Protein AF-0000000080484391 (afdb_homodimer)

Structure (mmCIF, N/CA/C/O backbone):
data_AF-0000000080484391-model_v1
#
loop_
_entity.id
_entity.type
_entity.pdbx_description
1 polymer 'AsnC family transcriptional regulator'
#
loop_
_atom_site.group_PDB
_atom_site.id
_atom_site.type_symbol
_atom_site.label_atom_id
_atom_site.label_alt_id
_atom_site.label_comp_id
_atom_site.label_asym_id
_atom_site.label_entity_id
_atom_site.label_seq_id
_atom_site.pdbx_PDB_ins_code
_atom_site.Cartn_x
_atom_site.Cartn_y
_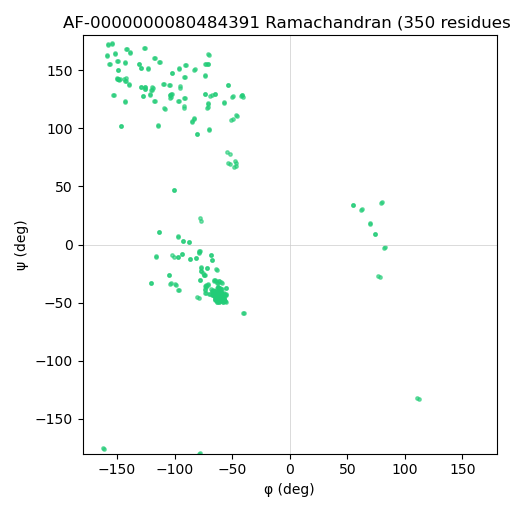atom_site.Cartn_z
_atom_site.occupancy
_atom_site.B_iso_or_equiv
_atom_site.auth_seq_id
_atom_site.auth_comp_id
_atom_site.auth_asym_id
_atom_site.auth_atom_id
_atom_site.pdbx_PDB_model_num
ATOM 1 N N . MET A 1 1 ? -42.062 3.055 18.641 1 25.33 1 MET A N 1
ATOM 2 C CA . MET A 1 1 ? -40.625 3.32 18.484 1 25.33 1 MET A CA 1
ATOM 3 C C . MET A 1 1 ? -40.156 2.869 17.109 1 25.33 1 MET A C 1
ATOM 5 O O . MET A 1 1 ? -40.031 1.67 16.844 1 25.33 1 MET A O 1
ATOM 9 N N . GLU A 1 2 ? -40.469 3.545 15.945 1 26.95 2 GLU A N 1
ATOM 10 C CA . GLU A 1 2 ? -40.469 3.205 14.523 1 26.95 2 GLU A CA 1
ATOM 11 C C . GLU A 1 2 ? -39.062 3.053 13.984 1 26.95 2 GLU A C 1
ATOM 13 O O . GLU A 1 2 ? -38.219 3.918 14.211 1 26.95 2 GLU A O 1
ATOM 18 N N . ASN A 1 3 ? -38.469 1.832 13.836 1 28.88 3 ASN A N 1
ATOM 19 C CA . ASN A 1 3 ? -37.219 1.345 13.305 1 28.88 3 ASN A CA 1
ATOM 20 C C . ASN A 1 3 ? -36.906 1.939 11.93 1 28.88 3 ASN A C 1
ATOM 22 O O . ASN A 1 3 ? -37.625 1.676 10.969 1 28.88 3 ASN A O 1
ATOM 26 N N . PHE A 1 4 ? -36.562 3.217 11.883 1 27.23 4 PHE A N 1
ATOM 27 C CA . PHE A 1 4 ? -36.25 3.947 10.664 1 27.23 4 PHE A CA 1
ATOM 28 C C . PHE A 1 4 ? -35.156 3.213 9.867 1 27.23 4 PHE A C 1
ATOM 30 O O . PHE A 1 4 ? -34 3.16 10.281 1 27.23 4 PHE A O 1
ATOM 37 N N . ASN A 1 5 ? -35.438 2.035 9.25 1 36.72 5 ASN A N 1
ATOM 38 C CA . ASN A 1 5 ? -34.625 1.297 8.266 1 36.72 5 ASN A CA 1
ATOM 39 C C . ASN A 1 5 ? -34.25 2.176 7.082 1 36.72 5 ASN A C 1
ATOM 41 O O . ASN A 1 5 ? -35.125 2.562 6.289 1 36.72 5 ASN A O 1
ATOM 45 N N . PRO A 1 6 ? -33.25 3.064 7.129 1 36.31 6 PRO A N 1
ATOM 46 C CA . PRO A 1 6 ? -33.062 4 6.02 1 36.31 6 PRO A CA 1
ATOM 47 C C . PRO A 1 6 ? -33.094 3.314 4.656 1 36.31 6 PRO A C 1
ATOM 49 O O . PRO A 1 6 ? -32.156 2.572 4.32 1 36.31 6 PRO A O 1
ATOM 52 N N . LYS A 1 7 ? -34.188 2.811 4.281 1 34.84 7 LYS A N 1
ATOM 53 C CA . LYS A 1 7 ? -34.375 2.289 2.932 1 34.84 7 LYS A CA 1
ATOM 54 C C . LYS A 1 7 ? -33.906 3.301 1.885 1 34.84 7 LYS A C 1
ATOM 56 O O . LYS A 1 7 ? -34.156 4.5 2.025 1 34.84 7 LYS A O 1
ATOM 61 N N . SER A 1 8 ? -32.75 3.125 1.147 1 41.12 8 SER A N 1
ATOM 62 C CA . SER A 1 8 ? -32.531 3.943 -0.04 1 41.12 8 SER A CA 1
ATOM 63 C C . SER A 1 8 ? -33.812 4.098 -0.85 1 41.12 8 SER A C 1
ATOM 65 O O . SER A 1 8 ? -34.688 3.232 -0.802 1 41.12 8 SER A O 1
ATOM 67 N N . VAL A 1 9 ? -34.281 5.195 -1.241 1 40.16 9 VAL A N 1
ATOM 68 C CA . VAL A 1 9 ? -35.5 5.566 -1.974 1 40.16 9 VAL A CA 1
ATOM 69 C C . VAL A 1 9 ? -35.75 4.551 -3.084 1 40.16 9 VAL A C 1
ATOM 71 O O . VAL A 1 9 ? -36.906 4.324 -3.465 1 40.16 9 VAL A O 1
ATOM 74 N N . ASP A 1 10 ? -34.844 4.324 -4.062 1 46.28 10 ASP A N 1
ATOM 75 C CA . ASP A 1 10 ? -35.281 3.65 -5.277 1 46.28 10 ASP A CA 1
ATOM 76 C C . ASP A 1 10 ? -35.438 2.148 -5.051 1 46.28 10 ASP A C 1
ATOM 78 O O . ASP A 1 10 ? -35.594 1.386 -6.004 1 46.28 10 ASP A O 1
ATOM 82 N N . GLY A 1 11 ? -35.594 1.557 -3.863 1 50.97 11 GLY A N 1
ATOM 83 C CA . GLY A 1 11 ? -35.938 0.184 -3.533 1 50.97 11 GLY A CA 1
ATOM 84 C C . GLY A 1 11 ? -34.781 -0.784 -3.699 1 50.97 11 GLY A C 1
ATOM 85 O O . GLY A 1 11 ? -34.938 -1.991 -3.508 1 50.97 11 GLY A O 1
ATOM 86 N N . THR A 1 12 ? -33.812 -0.513 -4.586 1 54.91 12 THR A N 1
ATOM 87 C CA . THR A 1 12 ? -32.75 -1.492 -4.848 1 54.91 12 THR A CA 1
ATOM 88 C C . THR A 1 12 ? -31.812 -1.595 -3.662 1 54.91 12 THR A C 1
ATOM 90 O O . THR A 1 12 ? -31.422 -0.58 -3.074 1 54.91 12 THR A O 1
ATOM 93 N N . ALA A 1 13 ? -31.766 -2.768 -3.096 1 60.84 13 ALA A N 1
ATOM 94 C CA . ALA A 1 13 ? -30.844 -3.018 -1.993 1 60.84 13 ALA A CA 1
ATOM 95 C C . ALA A 1 13 ? -29.484 -2.387 -2.27 1 60.84 13 ALA A C 1
ATOM 97 O O . ALA A 1 13 ? -29 -2.391 -3.406 1 60.84 13 ALA A O 1
ATOM 98 N N . PRO A 1 14 ? -29.016 -1.606 -1.333 1 77.25 14 PRO A N 1
ATOM 99 C CA . PRO A 1 14 ? -27.703 -0.98 -1.548 1 77.25 14 PRO A CA 1
ATOM 100 C C . PRO A 1 14 ? -26.641 -1.981 -1.977 1 77.25 14 PRO A C 1
ATOM 102 O O . PRO A 1 14 ? -26.672 -3.143 -1.564 1 77.25 14 PRO A O 1
ATOM 105 N N . ASN A 1 15 ? -25.922 -1.713 -3.111 1 89.12 15 ASN A N 1
ATOM 106 C CA . ASN A 1 15 ? -24.797 -2.529 -3.541 1 89.12 15 ASN A CA 1
ATOM 107 C C . ASN A 1 15 ? -23.859 -2.846 -2.379 1 89.12 15 ASN A C 1
ATOM 109 O O . ASN A 1 15 ? -23.266 -1.938 -1.787 1 89.12 15 ASN A O 1
ATOM 113 N N . PRO A 1 16 ? -23.812 -4.055 -1.969 1 93.44 16 PRO A N 1
ATOM 114 C CA . PRO A 1 16 ? -22.984 -4.426 -0.816 1 93.44 16 PRO A CA 1
ATOM 115 C C . PRO A 1 16 ? -21.484 -4.316 -1.104 1 93.44 16 PRO A C 1
ATOM 117 O O . PRO A 1 16 ? -20.672 -4.395 -0.182 1 93.44 16 PRO A O 1
ATOM 120 N N . ASP A 1 17 ? -21.172 -4.094 -2.393 1 96.56 17 ASP A N 1
ATOM 121 C CA . ASP A 1 17 ? -19.766 -4.105 -2.801 1 96.56 17 ASP A CA 1
ATOM 122 C C . ASP A 1 17 ? -19.219 -2.686 -2.934 1 96.56 17 ASP A C 1
ATOM 124 O O . ASP A 1 17 ? -18.609 -2.342 -3.949 1 96.56 17 ASP A O 1
ATOM 128 N N . THR A 1 18 ? -19.5 -1.897 -1.955 1 96.38 18 THR A N 1
ATOM 129 C CA . THR A 1 18 ? -18.922 -0.565 -1.824 1 96.38 18 THR A CA 1
ATOM 130 C C . THR A 1 18 ? -18.203 -0.422 -0.49 1 96.38 18 THR A C 1
ATOM 132 O O . THR A 1 18 ? -18.562 -1.071 0.493 1 96.38 18 THR A O 1
ATOM 135 N N . PRO A 1 19 ? -17.203 0.428 -0.487 1 96.31 19 PRO A N 1
ATOM 136 C CA . PRO A 1 19 ? -16.484 0.632 0.776 1 96.31 19 PRO A CA 1
ATOM 137 C C . PRO A 1 19 ? -17.406 1.071 1.91 1 96.31 19 PRO A C 1
ATOM 139 O O . PRO A 1 19 ? -17.297 0.566 3.031 1 96.31 19 PRO A O 1
ATOM 142 N N . GLN A 1 20 ? -18.281 1.964 1.617 1 93.81 20 GLN A N 1
ATOM 143 C CA . GLN A 1 20 ? -19.188 2.471 2.643 1 93.81 20 GLN A CA 1
ATOM 144 C C . GLN A 1 20 ? -20.031 1.348 3.234 1 93.81 20 GLN A C 1
ATOM 146 O O . GLN A 1 20 ? -20.203 1.262 4.453 1 93.81 20 GLN A O 1
ATOM 151 N N . ALA A 1 21 ? -20.594 0.495 2.336 1 95.69 21 ALA A N 1
ATOM 152 C CA . ALA A 1 21 ? -21.422 -0.612 2.795 1 95.69 21 ALA A CA 1
ATOM 153 C C . ALA A 1 21 ? -20.609 -1.598 3.633 1 95.69 21 ALA A C 1
ATOM 155 O O . ALA A 1 21 ? -21.062 -2.041 4.691 1 95.69 21 ALA A O 1
ATOM 156 N N . VAL A 1 22 ? -19.406 -1.908 3.238 1 96.81 22 VAL A N 1
ATOM 157 C CA . VAL A 1 22 ? -18.578 -2.908 3.904 1 96.81 22 VAL A CA 1
ATOM 158 C C . VAL A 1 22 ? -18.078 -2.363 5.242 1 96.81 22 VAL A C 1
ATOM 160 O O . VAL A 1 22 ? -18 -3.096 6.23 1 96.81 22 VAL A O 1
ATOM 163 N N . LEU A 1 23 ? -17.797 -1.047 5.281 1 95.19 23 LEU A N 1
ATOM 164 C CA . LEU A 1 23 ? -17.219 -0.424 6.465 1 95.19 23 LEU A CA 1
ATOM 165 C C . LEU A 1 23 ? -18.297 0.016 7.441 1 95.19 23 LEU A C 1
ATOM 167 O O . LEU A 1 23 ? -18 0.581 8.492 1 95.19 23 LEU A O 1
ATOM 171 N N . SER A 1 24 ? -19.531 -0.223 7.16 1 92.44 24 SER A N 1
ATOM 172 C CA . SER A 1 24 ? -20.656 0.368 7.875 1 92.44 24 SER A CA 1
ATOM 173 C C . SER A 1 24 ? -20.672 -0.072 9.336 1 92.44 24 SER A C 1
ATOM 175 O O . SER A 1 24 ? -21.219 0.623 10.188 1 92.44 24 SER A O 1
ATOM 177 N N . ASN A 1 25 ? -20.047 -1.168 9.656 1 89.94 25 ASN A N 1
ATOM 178 C CA . ASN A 1 25 ? -20 -1.635 11.039 1 89.94 25 ASN A CA 1
ATOM 179 C C . ASN A 1 25 ? -18.906 -0.915 11.828 1 89.94 25 ASN A C 1
ATOM 181 O O . ASN A 1 25 ? -18.875 -0.977 13.055 1 89.94 25 ASN A O 1
ATOM 185 N N . TYR A 1 26 ? -18.016 -0.177 11.156 1 90.06 26 TYR A N 1
ATOM 186 C CA . TYR A 1 26 ? -16.859 0.414 11.812 1 90.06 26 TYR A CA 1
ATOM 187 C C . TYR A 1 26 ? -16.859 1.931 11.672 1 90.06 26 TYR A C 1
ATOM 189 O O . TYR A 1 26 ? -16.328 2.643 12.531 1 90.06 26 TYR A O 1
ATOM 197 N N . LEU A 1 27 ? -17.375 2.354 10.531 1 93.19 27 LEU A N 1
ATOM 198 C CA . LEU A 1 27 ? -17.438 3.783 10.242 1 93.19 27 LEU A CA 1
ATOM 199 C C . LEU A 1 27 ? -18.859 4.195 9.859 1 93.19 27 LEU A C 1
ATOM 201 O O . LEU A 1 27 ? -19.469 3.6 8.969 1 93.19 27 LEU A O 1
ATOM 205 N N . ASP A 1 28 ? -19.312 5.195 10.555 1 93.94 28 ASP A N 1
ATOM 206 C CA . ASP A 1 28 ? -20.562 5.758 10.055 1 93.94 28 ASP A CA 1
ATOM 207 C C . ASP A 1 28 ? -20.312 6.66 8.844 1 93.94 28 ASP A C 1
ATOM 209 O O . ASP A 1 28 ? -19.188 6.758 8.359 1 93.94 28 ASP A O 1
ATOM 213 N N . GLU A 1 29 ? -21.328 7.191 8.367 1 94.31 29 GLU A N 1
ATOM 214 C CA . GLU A 1 29 ? -21.266 7.953 7.121 1 94.31 29 GLU A CA 1
ATOM 215 C C . GLU A 1 29 ? -20.281 9.117 7.234 1 94.31 29 GLU A C 1
ATOM 217 O O . GLU A 1 29 ? -19.484 9.352 6.328 1 94.31 29 GLU A O 1
ATOM 222 N N . HIS A 1 30 ? -20.312 9.844 8.32 1 96 30 HIS A N 1
ATOM 223 C CA . HIS A 1 30 ? -19.422 10.984 8.508 1 96 30 HIS A CA 1
ATOM 224 C C . HIS A 1 30 ? -17.969 10.531 8.625 1 96 30 HIS A C 1
ATOM 226 O O . HIS A 1 30 ? -17.078 11.148 8.047 1 96 30 HIS A O 1
ATOM 232 N N . ASP A 1 31 ? -17.781 9.453 9.391 1 96.31 31 ASP A N 1
ATOM 233 C CA . ASP A 1 31 ? -16.422 8.914 9.516 1 96.31 31 ASP A CA 1
ATOM 234 C C . ASP A 1 31 ? -15.844 8.555 8.156 1 96.31 31 ASP A C 1
ATOM 236 O O . ASP A 1 31 ? -14.672 8.828 7.875 1 96.31 31 ASP A O 1
ATOM 240 N N . TYR A 1 32 ? -16.672 7.957 7.344 1 96.12 32 TYR A N 1
ATOM 241 C CA . TYR A 1 32 ? -16.203 7.559 6.016 1 96.12 32 TYR A CA 1
ATOM 242 C C . TYR A 1 32 ? -15.891 8.781 5.164 1 96.12 32 TYR A C 1
ATOM 244 O O . TYR A 1 32 ? -14.891 8.797 4.441 1 96.12 32 TYR A O 1
ATOM 252 N N . GLU A 1 33 ? -16.75 9.75 5.223 1 96.81 33 GLU A N 1
ATOM 253 C CA . GLU A 1 33 ? -16.5 10.977 4.469 1 96.81 33 GLU A CA 1
ATOM 254 C C . GLU A 1 33 ? -15.211 11.656 4.926 1 96.81 33 GLU A C 1
ATOM 256 O O . GLU A 1 33 ? -14.477 12.211 4.109 1 96.81 33 GLU A O 1
ATOM 261 N N . ILE A 1 34 ? -15.008 11.656 6.207 1 97.5 34 ILE A N 1
ATOM 262 C CA . ILE A 1 34 ? -13.781 12.203 6.762 1 97.5 34 ILE A CA 1
ATOM 263 C C . ILE A 1 34 ? -12.578 11.438 6.215 1 97.5 34 ILE A C 1
ATOM 265 O O . ILE A 1 34 ? -11.609 12.047 5.75 1 97.5 34 ILE A O 1
ATOM 269 N N . PHE A 1 35 ? -12.688 10.125 6.223 1 97.06 35 PHE A N 1
ATOM 270 C CA . PHE A 1 35 ? -11.625 9.297 5.66 1 97.06 35 PHE A CA 1
ATOM 271 C C . PHE A 1 35 ? -11.375 9.648 4.199 1 97.06 35 PHE A C 1
ATOM 273 O O . PHE A 1 35 ? -10.234 9.859 3.791 1 97.06 35 PHE A O 1
ATOM 280 N N . ARG A 1 36 ? -12.398 9.703 3.453 1 96.94 36 ARG A N 1
ATOM 281 C CA . ARG A 1 36 ? -12.258 9.953 2.023 1 96.94 36 ARG A CA 1
ATOM 282 C C . ARG A 1 36 ? -11.562 11.289 1.772 1 96.94 36 ARG A C 1
ATOM 284 O O . ARG A 1 36 ? -10.695 11.398 0.902 1 96.94 36 ARG A O 1
ATOM 291 N N . ALA A 1 37 ? -11.953 12.32 2.498 1 97.44 37 ALA A N 1
ATOM 292 C CA . ALA A 1 37 ? -11.328 13.633 2.359 1 97.44 37 ALA A CA 1
ATOM 293 C C . ALA A 1 37 ? -9.852 13.586 2.723 1 97.44 37 ALA A C 1
ATOM 295 O O . ALA A 1 37 ? -9.016 14.156 2.018 1 97.44 37 ALA A O 1
ATOM 296 N N . LEU A 1 38 ? -9.57 12.867 3.783 1 97.94 38 LEU A N 1
ATOM 297 C CA . LEU A 1 38 ? -8.188 12.742 4.246 1 97.94 38 LEU A CA 1
ATOM 298 C C . LEU A 1 38 ? -7.371 11.883 3.291 1 97.94 38 LEU A C 1
ATOM 300 O O . LEU A 1 38 ? -6.168 12.094 3.133 1 97.94 38 LEU A O 1
ATOM 304 N N . ASN A 1 39 ? -7.992 10.875 2.684 1 97.75 39 ASN A N 1
ATOM 305 C CA . ASN A 1 39 ? -7.309 10.086 1.663 1 97.75 39 ASN A CA 1
ATOM 306 C C . ASN A 1 39 ? -6.91 10.938 0.466 1 97.75 39 ASN A C 1
ATOM 308 O O . ASN A 1 39 ? -5.84 10.742 -0.115 1 97.75 39 ASN A O 1
ATOM 312 N N . GLU A 1 40 ? -7.758 11.836 0.135 1 96.31 40 GLU A N 1
ATOM 313 C CA . GLU A 1 40 ? -7.457 12.75 -0.961 1 96.31 40 GLU A CA 1
ATOM 314 C C . GLU A 1 40 ? -6.348 13.727 -0.58 1 96.31 40 GLU A C 1
ATOM 316 O O . GLU A 1 40 ? -5.469 14.023 -1.392 1 96.31 40 GLU A O 1
ATOM 321 N N . ASN A 1 41 ? -6.438 14.211 0.605 1 96.5 41 ASN A N 1
ATOM 322 C CA . ASN A 1 41 ? -5.477 15.156 1.156 1 96.5 41 ASN A CA 1
ATOM 323 C C . ASN A 1 41 ? -5.285 14.953 2.656 1 96.5 41 ASN A C 1
ATOM 325 O O . ASN A 1 41 ? -6.074 15.453 3.461 1 96.5 41 ASN A O 1
ATOM 329 N N . GLY A 1 42 ? -4.207 14.328 2.99 1 97.5 42 GLY A N 1
ATOM 330 C CA . GLY A 1 42 ? -3.955 13.969 4.379 1 97.5 42 GLY A CA 1
ATOM 331 C C . GLY A 1 42 ? -3.719 15.172 5.27 1 97.5 42 GLY A C 1
ATOM 332 O O . GLY A 1 42 ? -3.779 15.07 6.496 1 97.5 42 GLY A O 1
ATOM 333 N N . ARG A 1 43 ? -3.504 16.344 4.684 1 96.19 43 ARG A N 1
ATOM 334 C CA . ARG A 1 43 ? -3.17 17.516 5.48 1 96.19 43 ARG A CA 1
ATOM 335 C C . ARG A 1 43 ? -4.281 18.562 5.414 1 96.19 43 ARG A C 1
ATOM 337 O O . ARG A 1 43 ? -4.094 19.703 5.824 1 96.19 43 ARG A O 1
ATOM 344 N N . ILE A 1 44 ? -5.414 18.156 4.863 1 96.75 44 ILE A N 1
ATOM 345 C CA . ILE A 1 44 ? -6.555 19.062 4.855 1 96.75 44 ILE A CA 1
ATOM 346 C C . ILE A 1 44 ? -6.84 19.547 6.277 1 96.75 44 ILE A C 1
ATOM 348 O O . ILE A 1 44 ? -6.762 18.766 7.23 1 96.75 44 ILE A O 1
ATOM 352 N N . SER A 1 45 ? -7.129 20.844 6.41 1 96.38 45 SER A N 1
ATOM 353 C CA . SER A 1 45 ? -7.383 21.391 7.738 1 96.38 45 SER A CA 1
ATOM 354 C C . SER A 1 45 ? -8.711 20.906 8.297 1 96.38 45 SER A C 1
ATOM 356 O O . SER A 1 45 ? -9.617 20.547 7.535 1 96.38 45 SER A O 1
ATOM 358 N N . ASP A 1 46 ? -8.789 20.906 9.594 1 96.38 46 ASP A N 1
ATOM 359 C CA . ASP A 1 46 ? -10.055 20.531 10.219 1 96.38 46 ASP A CA 1
ATOM 360 C C . ASP A 1 46 ? -11.172 21.484 9.82 1 96.38 46 ASP A C 1
ATOM 362 O O . ASP A 1 46 ? -12.328 21.078 9.695 1 96.38 46 ASP A O 1
ATOM 366 N N . THR A 1 47 ? -10.82 22.719 9.594 1 97.06 47 THR A N 1
ATOM 367 C CA . THR A 1 47 ? -11.797 23.703 9.148 1 97.06 47 THR A CA 1
ATOM 368 C C . THR A 1 47 ? -12.359 23.328 7.777 1 97.06 47 THR A C 1
ATOM 370 O O . THR A 1 47 ? -13.578 23.281 7.59 1 97.06 47 THR A O 1
ATOM 373 N N . GLU A 1 48 ? -11.508 23.031 6.828 1 97.31 48 GLU A N 1
ATOM 374 C CA . GLU A 1 48 ? -11.93 22.625 5.488 1 97.31 48 GLU A CA 1
ATOM 375 C C . GLU A 1 48 ? -12.688 21.297 5.52 1 97.31 48 GLU A C 1
ATOM 377 O O . GLU A 1 48 ? -13.672 21.125 4.801 1 97.31 48 GLU A O 1
ATOM 382 N N . LEU A 1 49 ? -12.164 20.438 6.297 1 96.69 49 LEU A N 1
ATOM 383 C CA . LEU A 1 49 ? -12.812 19.141 6.457 1 96.69 49 LEU A CA 1
ATOM 384 C C . LEU A 1 49 ? -14.242 19.297 6.965 1 96.69 49 LEU A C 1
ATOM 386 O O . LEU A 1 49 ? -15.164 18.656 6.461 1 96.69 49 LEU A O 1
ATOM 390 N N . ALA A 1 50 ? -14.438 20.125 7.93 1 97.69 50 ALA A N 1
ATOM 391 C CA . ALA A 1 50 ? -15.75 20.422 8.5 1 97.69 50 ALA A CA 1
ATOM 392 C C . ALA A 1 50 ? -16.703 20.938 7.438 1 97.69 50 ALA A C 1
ATOM 394 O O . ALA A 1 50 ? -17.859 20.5 7.359 1 97.69 50 ALA A O 1
ATOM 395 N N . GLU A 1 51 ? -16.25 21.828 6.617 1 97.25 51 GLU A N 1
ATOM 396 C CA . GLU A 1 51 ? -17.062 22.375 5.531 1 97.25 51 GLU A CA 1
ATOM 397 C C . GLU A 1 51 ? -17.469 21.297 4.535 1 97.25 51 GLU A C 1
ATOM 399 O O . GLU A 1 51 ? -18.609 21.266 4.074 1 97.25 51 GLU A O 1
ATOM 404 N N . ARG A 1 52 ? -16.578 20.406 4.328 1 95.56 52 ARG A N 1
ATOM 405 C CA . ARG A 1 52 ? -16.797 19.359 3.324 1 95.56 52 ARG A CA 1
ATOM 406 C C . ARG A 1 52 ? -17.812 18.344 3.814 1 95.56 52 ARG A C 1
ATOM 408 O O . ARG A 1 52 ? -18.609 17.828 3.031 1 95.56 52 ARG A O 1
ATOM 415 N N . VAL A 1 53 ? -17.766 18 5.043 1 96.06 53 VAL A N 1
ATOM 416 C CA . VAL A 1 53 ? -18.531 16.859 5.516 1 96.06 53 VAL A CA 1
ATOM 417 C C . VAL A 1 53 ? -19.812 17.344 6.211 1 96.06 53 VAL A C 1
ATOM 419 O O . VAL A 1 53 ? -20.672 16.547 6.582 1 96.06 53 VAL A O 1
ATOM 422 N N . GLY A 1 54 ? -19.938 18.641 6.473 1 96.38 54 GLY A N 1
ATOM 423 C CA . GLY A 1 54 ? -21.141 19.203 7.062 1 96.38 54 GLY A CA 1
ATOM 424 C C . GLY A 1 54 ? -21.219 19.016 8.562 1 96.38 54 GLY A C 1
ATOM 425 O O . GLY A 1 54 ? -22.281 18.719 9.109 1 96.38 54 GLY A O 1
ATOM 426 N N . LEU A 1 55 ? -20.172 19.094 9.234 1 97.31 55 LEU A N 1
ATOM 427 C CA . LEU A 1 55 ? -20.062 19.031 10.688 1 97.31 55 LEU A CA 1
ATOM 428 C C . LEU A 1 55 ? -19.297 20.234 11.227 1 97.31 55 LEU A C 1
ATOM 430 O O . LEU A 1 55 ? -18.734 21.016 10.453 1 97.31 55 LEU A O 1
ATOM 434 N N . SER A 1 56 ? -19.359 20.359 12.516 1 97.69 56 SER A N 1
ATOM 435 C CA . SER A 1 56 ? -18.547 21.391 13.148 1 97.69 56 SER A CA 1
ATOM 436 C C . SER A 1 56 ? -17.062 21.016 13.156 1 97.69 56 SER A C 1
ATOM 438 O O . SER A 1 56 ? -16.734 19.828 13.086 1 97.69 56 SER A O 1
ATOM 440 N N . ARG A 1 57 ? -16.25 22 13.211 1 97.75 57 ARG A N 1
ATOM 441 C CA . ARG A 1 57 ? -14.812 21.766 13.312 1 97.75 57 ARG A CA 1
ATOM 442 C C . ARG A 1 57 ? -14.484 20.875 14.516 1 97.75 57 ARG A C 1
ATOM 444 O O . ARG A 1 57 ? -13.648 19.984 14.422 1 97.75 57 ARG A O 1
ATOM 451 N N . THR A 1 58 ? -15.109 21.141 15.602 1 98 58 THR A N 1
ATOM 452 C CA . THR A 1 58 ? -14.883 20.375 16.828 1 98 58 THR A CA 1
ATOM 453 C C . THR A 1 58 ? -15.289 18.906 16.641 1 98 58 THR A C 1
ATOM 455 O O . THR A 1 58 ? -14.562 18 17.031 1 98 58 THR A O 1
ATOM 458 N N . ALA A 1 59 ? -16.391 18.656 16.047 1 97.69 59 ALA A N 1
ATOM 459 C CA . ALA A 1 59 ? -16.891 17.312 15.805 1 97.69 59 ALA A CA 1
ATOM 460 C C . ALA A 1 59 ? -15.953 16.547 14.883 1 97.69 59 ALA A C 1
ATOM 462 O O . ALA A 1 59 ? -15.633 15.375 15.141 1 97.69 59 ALA A O 1
ATOM 463 N N . VAL A 1 60 ? -15.516 17.188 13.828 1 97.62 60 VAL A N 1
ATOM 464 C CA . VAL A 1 60 ? -14.617 16.562 12.867 1 97.62 60 VAL A CA 1
ATOM 465 C C . VAL A 1 60 ? -13.297 16.219 13.547 1 97.62 60 VAL A C 1
ATOM 467 O O . VAL A 1 60 ? -12.758 15.125 13.352 1 97.62 60 VAL A O 1
ATOM 470 N N . ARG A 1 61 ? -12.773 17.172 14.25 1 97.31 61 ARG A N 1
ATOM 471 C CA . ARG A 1 61 ? -11.516 16.938 14.953 1 97.31 61 ARG A CA 1
ATOM 472 C C . ARG A 1 61 ? -11.625 15.742 15.891 1 97.31 61 ARG A C 1
ATOM 474 O O . ARG A 1 61 ? -10.758 14.867 15.898 1 97.31 61 ARG A O 1
ATOM 481 N N . ARG A 1 62 ? -12.633 15.719 16.656 1 97.69 62 ARG A N 1
ATOM 482 C CA . ARG A 1 62 ? -12.844 14.625 17.594 1 97.69 62 ARG A CA 1
ATOM 483 C C . ARG A 1 62 ? -12.945 13.289 16.859 1 97.69 62 ARG A C 1
ATOM 485 O O . ARG A 1 62 ? -12.336 12.297 17.281 1 97.69 62 ARG A O 1
ATOM 492 N N . ARG A 1 63 ? -13.688 13.266 15.828 1 97.06 63 ARG A N 1
ATOM 493 C CA . ARG A 1 63 ? -13.867 12.039 15.062 1 97.06 63 ARG A CA 1
ATOM 494 C C . ARG A 1 63 ? -12.562 11.602 14.414 1 97.06 63 ARG A C 1
ATOM 496 O O . ARG A 1 63 ? -12.211 10.422 14.453 1 97.06 63 ARG A O 1
ATOM 503 N N . ARG A 1 64 ? -11.875 12.516 13.781 1 96.88 64 ARG A N 1
ATOM 504 C CA . ARG A 1 64 ? -10.578 12.203 13.188 1 96.88 64 ARG A CA 1
ATOM 505 C C . ARG A 1 64 ? -9.625 11.617 14.219 1 96.88 64 ARG A C 1
ATOM 507 O O . ARG A 1 64 ? -9 10.586 13.977 1 96.88 64 ARG A O 1
ATOM 514 N N . GLU A 1 65 ? -9.539 12.289 15.328 1 96.81 65 GLU A N 1
ATOM 515 C CA . GLU A 1 65 ? -8.641 11.844 16.391 1 96.81 65 GLU A CA 1
ATOM 516 C C . GLU A 1 65 ? -9.039 10.469 16.906 1 96.81 65 GLU A C 1
ATOM 518 O O . GLU A 1 65 ? -8.188 9.625 17.188 1 96.81 65 GLU A O 1
ATOM 523 N N . LYS A 1 66 ? -10.312 10.273 17.078 1 96.12 66 LYS A N 1
ATOM 524 C CA . LYS A 1 66 ? -10.805 8.977 17.531 1 96.12 66 LYS A CA 1
ATOM 525 C C . LYS A 1 66 ? -10.43 7.871 16.547 1 96.12 66 LYS A C 1
ATOM 527 O O . LYS A 1 66 ? -10.023 6.781 16.953 1 96.12 66 LYS A O 1
ATOM 532 N N . LEU A 1 67 ? -10.625 8.133 15.242 1 94.94 67 LEU A N 1
ATOM 533 C CA . LEU A 1 67 ? -10.273 7.168 14.203 1 94.94 67 LEU A CA 1
ATOM 534 C C . LEU A 1 67 ? -8.781 6.848 14.242 1 94.94 67 LEU A C 1
ATOM 536 O O . LEU A 1 67 ? -8.383 5.695 14.055 1 94.94 67 LEU A O 1
ATOM 540 N N . GLN A 1 68 ? -7.98 7.797 14.484 1 95.19 68 GLN A N 1
ATOM 541 C CA . GLN A 1 68 ? -6.535 7.598 14.555 1 95.19 68 GLN A CA 1
ATOM 542 C C . GLN A 1 68 ? -6.145 6.859 15.836 1 95.19 68 GLN A C 1
ATOM 544 O O . GLN A 1 68 ? -5.305 5.957 15.805 1 95.19 68 GLN A O 1
ATOM 549 N N . GLU A 1 69 ? -6.766 7.223 16.953 1 94.75 69 GLU A N 1
ATOM 550 C CA . GLU A 1 69 ? -6.449 6.613 18.234 1 94.75 69 GLU A CA 1
ATOM 551 C C . GLU A 1 69 ? -6.836 5.141 18.266 1 94.75 69 GLU A C 1
ATOM 553 O O . GLU A 1 69 ? -6.203 4.34 18.953 1 94.75 69 GLU A O 1
ATOM 558 N N . SER A 1 70 ? -7.895 4.801 17.516 1 92.5 70 SER A N 1
ATOM 559 C CA . SER A 1 70 ? -8.344 3.412 17.438 1 92.5 70 SER A CA 1
ATOM 560 C C . SER A 1 70 ? -7.473 2.596 16.5 1 92.5 70 SER A C 1
ATOM 562 O O . SER A 1 70 ? -7.68 1.392 16.328 1 92.5 70 SER A O 1
ATOM 564 N N . ASP A 1 71 ? -6.52 3.166 15.734 1 91.31 71 ASP A N 1
ATOM 565 C CA . ASP A 1 71 ? -5.559 2.564 14.82 1 91.31 71 ASP A CA 1
ATOM 566 C C . ASP A 1 71 ? -6.238 2.098 13.531 1 91.31 71 ASP A C 1
ATOM 568 O O . ASP A 1 71 ? -5.66 1.33 12.766 1 91.31 71 ASP A O 1
ATOM 572 N N . VAL A 1 72 ? -7.477 2.469 13.375 1 92.38 72 VAL A N 1
ATOM 573 C CA . VAL A 1 72 ? -8.188 2.094 12.156 1 92.38 72 VAL A CA 1
ATOM 574 C C . VAL A 1 72 ? -7.762 3.002 11.008 1 92.38 72 VAL A C 1
ATOM 576 O O . VAL A 1 72 ? -7.793 2.594 9.844 1 92.38 72 VAL A O 1
ATOM 579 N N . LEU A 1 73 ? -7.43 4.199 11.359 1 95.75 73 LEU A N 1
ATOM 580 C CA . LEU A 1 73 ? -7.047 5.195 10.367 1 95.75 73 LEU A CA 1
ATOM 581 C C . LEU A 1 73 ? -5.633 5.711 10.633 1 95.75 73 LEU A C 1
ATOM 583 O O . LEU A 1 73 ? -5.301 6.059 11.773 1 95.75 73 LEU A O 1
ATOM 587 N N . GLU A 1 74 ? -4.844 5.688 9.633 1 97.12 74 GLU A N 1
ATOM 588 C CA . GLU A 1 74 ? -3.506 6.27 9.68 1 97.12 74 GLU A CA 1
ATOM 589 C C . GLU A 1 74 ? -3.346 7.371 8.641 1 97.12 74 GLU A C 1
ATOM 591 O O . GLU A 1 74 ? -3.812 7.238 7.504 1 97.12 74 GLU A O 1
ATOM 596 N N . ILE A 1 75 ? -2.816 8.461 9.031 1 98.19 75 ILE A N 1
ATOM 597 C CA . ILE A 1 75 ? -2.441 9.516 8.102 1 98.19 75 ILE A CA 1
ATOM 598 C C . ILE A 1 75 ? -0.92 9.594 7.992 1 98.19 75 ILE A C 1
ATOM 600 O O . ILE A 1 75 ? -0.236 9.867 8.977 1 98.19 75 ILE A O 1
ATOM 604 N N . LEU A 1 76 ? -0.38 9.336 6.828 1 98.44 76 LEU A N 1
ATOM 605 C CA . LEU A 1 76 ? 1.067 9.227 6.676 1 98.44 76 LEU A CA 1
ATOM 606 C C . LEU A 1 76 ? 1.5 9.617 5.27 1 98.44 76 LEU A C 1
ATOM 608 O O . LEU A 1 76 ? 0.663 9.773 4.379 1 98.44 76 LEU A O 1
ATOM 612 N N . ALA A 1 77 ? 2.75 9.852 5.148 1 98.19 77 ALA A N 1
ATOM 613 C CA . ALA A 1 77 ? 3.34 10.102 3.836 1 98.19 77 ALA A CA 1
ATOM 614 C C . ALA A 1 77 ? 3.84 8.812 3.199 1 98.19 77 ALA A C 1
ATOM 616 O O . ALA A 1 77 ? 4.32 7.914 3.896 1 98.19 77 ALA A O 1
ATOM 617 N N . VAL A 1 78 ? 3.709 8.719 1.94 1 97.62 78 VAL A N 1
ATOM 618 C CA . VAL A 1 78 ? 4.277 7.641 1.142 1 97.62 78 VAL A CA 1
ATOM 619 C C . VAL A 1 78 ? 5.059 8.227 -0.034 1 97.62 78 VAL A C 1
ATOM 621 O O . VAL A 1 78 ? 4.777 9.336 -0.485 1 97.62 78 VAL A O 1
ATOM 624 N N . ILE A 1 79 ? 6.074 7.457 -0.475 1 96.12 79 ILE A N 1
ATOM 625 C CA . ILE A 1 79 ? 6.781 7.797 -1.702 1 96.12 79 ILE A CA 1
ATOM 626 C C . ILE A 1 79 ? 6.117 7.109 -2.893 1 96.12 79 ILE A C 1
ATOM 628 O O . ILE A 1 79 ? 5.859 5.902 -2.854 1 96.12 79 ILE A O 1
ATOM 632 N N . VAL A 1 80 ? 5.77 7.879 -3.873 1 96.25 80 VAL A N 1
ATOM 633 C CA . VAL A 1 80 ? 5.285 7.309 -5.129 1 96.25 80 VAL A CA 1
ATOM 634 C C . VAL A 1 80 ? 6.469 6.848 -5.977 1 96.25 80 VAL A C 1
ATOM 636 O O . VAL A 1 80 ? 7.023 7.629 -6.75 1 96.25 80 VAL A O 1
ATOM 639 N N . LEU A 1 81 ? 6.789 5.637 -5.887 1 94.38 81 LEU A N 1
ATOM 640 C CA . LEU A 1 81 ? 8.023 5.074 -6.414 1 94.38 81 LEU A CA 1
ATOM 641 C C . LEU A 1 81 ? 8.086 5.219 -7.934 1 94.38 81 LEU A C 1
ATOM 643 O O . LEU A 1 81 ? 9.148 5.492 -8.492 1 94.38 81 LEU A O 1
ATOM 647 N N . GLN A 1 82 ? 6.965 5.074 -8.555 1 93.06 82 GLN A N 1
ATOM 648 C CA . GLN A 1 82 ? 6.883 5.191 -10.008 1 93.06 82 GLN A CA 1
ATOM 649 C C . GLN A 1 82 ? 7.27 6.598 -10.469 1 93.06 82 GLN A C 1
ATOM 651 O O . GLN A 1 82 ? 7.855 6.766 -11.539 1 93.06 82 GLN A O 1
ATOM 656 N N . GLU A 1 83 ? 6.98 7.598 -9.703 1 91.62 83 GLU A N 1
ATOM 657 C CA . GLU A 1 83 ? 7.324 8.977 -10.023 1 91.62 83 GLU A CA 1
ATOM 658 C C . GLU A 1 83 ? 8.805 9.258 -9.766 1 91.62 83 GLU A C 1
ATOM 660 O O . GLU A 1 83 ? 9.359 10.234 -10.281 1 91.62 83 GLU A O 1
ATOM 665 N N . ALA A 1 84 ? 9.453 8.445 -8.953 1 89.5 84 ALA A N 1
ATOM 666 C CA . ALA A 1 84 ? 10.883 8.57 -8.688 1 89.5 84 ALA A CA 1
ATOM 667 C C . ALA A 1 84 ? 11.695 7.621 -9.562 1 89.5 84 ALA A C 1
ATOM 669 O O . ALA A 1 84 ? 12.859 7.34 -9.281 1 89.5 84 ALA A O 1
ATOM 670 N N . ASP A 1 85 ? 11.055 6.949 -10.508 1 90.75 85 ASP A N 1
ATOM 671 C CA . ASP A 1 85 ? 11.664 6.059 -11.484 1 90.75 85 ASP A CA 1
ATOM 672 C C . ASP A 1 85 ? 12.344 4.875 -10.805 1 90.75 85 ASP A C 1
ATOM 674 O O . ASP A 1 85 ? 13.438 4.465 -11.203 1 90.75 85 ASP A O 1
ATOM 678 N N . LEU A 1 86 ? 11.852 4.492 -9.719 1 96.38 86 LEU A N 1
ATOM 679 C CA . LEU A 1 86 ? 12.305 3.295 -9.016 1 96.38 86 LEU A CA 1
ATOM 680 C C . LEU A 1 86 ? 11.5 2.072 -9.453 1 96.38 86 LEU A C 1
ATOM 682 O O . LEU A 1 86 ? 10.383 2.203 -9.945 1 96.38 86 LEU A O 1
ATOM 686 N N . VAL A 1 87 ? 12.141 0.929 -9.312 1 97.38 87 VAL A N 1
ATOM 687 C CA . VAL A 1 87 ? 11.469 -0.298 -9.719 1 97.38 87 VAL A CA 1
ATOM 688 C C . VAL A 1 87 ? 10.938 -1.035 -8.492 1 97.38 87 VAL A C 1
ATOM 690 O O . VAL A 1 87 ? 11.508 -0.922 -7.402 1 97.38 87 VAL A O 1
ATOM 693 N N . THR A 1 88 ? 9.859 -1.698 -8.68 1 98.25 88 THR A N 1
ATOM 694 C CA . THR A 1 88 ? 9.195 -2.422 -7.598 1 98.25 88 THR A CA 1
ATOM 695 C C . THR A 1 88 ? 8.875 -3.854 -8.023 1 98.25 88 THR A C 1
ATOM 697 O O . THR A 1 88 ? 8.812 -4.156 -9.211 1 98.25 88 THR A O 1
ATOM 700 N N . ALA A 1 89 ? 8.766 -4.711 -7.027 1 98.5 89 ALA A N 1
ATOM 701 C CA . ALA A 1 89 ? 8.344 -6.09 -7.262 1 98.5 89 ALA A CA 1
ATOM 702 C C . ALA A 1 89 ? 7.582 -6.641 -6.062 1 98.5 89 ALA A C 1
ATOM 704 O O . ALA A 1 89 ? 7.777 -6.188 -4.934 1 98.5 89 ALA A O 1
ATOM 705 N N . GLN A 1 90 ? 6.723 -7.504 -6.383 1 98.44 90 GLN A N 1
ATOM 706 C CA . GLN A 1 90 ? 6.137 -8.375 -5.367 1 98.44 90 GLN A CA 1
ATOM 707 C C . GLN A 1 90 ? 6.871 -9.711 -5.297 1 98.44 90 GLN A C 1
ATOM 709 O O . GLN A 1 90 ? 7.203 -10.297 -6.328 1 98.44 90 GLN A O 1
ATOM 714 N N . VAL A 1 91 ? 7.125 -10.148 -4.117 1 98.75 91 VAL A N 1
ATOM 715 C CA . VAL A 1 91 ? 7.797 -11.43 -3.914 1 98.75 91 VAL A CA 1
ATOM 716 C C . VAL A 1 91 ? 6.879 -12.383 -3.148 1 98.75 91 VAL A C 1
ATOM 718 O O . VAL A 1 91 ? 6.383 -12.039 -2.072 1 98.75 91 VAL A O 1
ATOM 721 N N . LEU A 1 92 ? 6.617 -13.531 -3.73 1 98.56 92 LEU A N 1
ATOM 722 C CA . LEU A 1 92 ? 5.84 -14.602 -3.119 1 98.56 92 LEU A CA 1
ATOM 723 C C . LEU A 1 92 ? 6.754 -15.711 -2.615 1 98.56 92 LEU A C 1
ATOM 725 O O . LEU A 1 92 ? 7.574 -16.234 -3.371 1 98.56 92 LEU A O 1
ATOM 729 N N . VAL A 1 93 ? 6.547 -16.094 -1.349 1 98.62 93 VAL A N 1
ATOM 730 C CA . VAL A 1 93 ? 7.52 -16.984 -0.722 1 98.62 93 VAL A CA 1
ATOM 731 C C . VAL A 1 93 ? 6.809 -18.219 -0.166 1 98.62 93 VAL A C 1
ATOM 733 O O . VAL A 1 93 ? 5.738 -18.094 0.439 1 98.62 93 VAL A O 1
ATOM 736 N N . THR A 1 94 ? 7.352 -19.375 -0.389 1 98.25 94 THR A N 1
ATOM 737 C CA . THR A 1 94 ? 6.98 -20.594 0.323 1 98.25 94 THR A CA 1
ATOM 738 C C . THR A 1 94 ? 8.039 -20.953 1.361 1 98.25 94 THR A C 1
ATOM 740 O O . THR A 1 94 ? 9.242 -20.859 1.094 1 98.25 94 THR A O 1
ATOM 743 N N . PHE A 1 95 ? 7.574 -21.328 2.494 1 97.69 95 PHE A N 1
ATOM 744 C CA . PHE A 1 95 ? 8.484 -21.656 3.584 1 97.69 95 PHE A CA 1
ATOM 745 C C . PHE A 1 95 ? 8.727 -23.156 3.643 1 97.69 95 PHE A C 1
ATOM 747 O O . PHE A 1 95 ? 7.859 -23.953 3.268 1 97.69 95 PHE A O 1
ATOM 754 N N . ASP A 1 96 ? 9.906 -23.438 4.137 1 95.88 96 ASP A N 1
ATOM 755 C CA . ASP A 1 96 ? 10.18 -24.812 4.555 1 95.88 96 ASP A CA 1
ATOM 756 C C . ASP A 1 96 ? 9.398 -25.156 5.82 1 95.88 96 ASP A C 1
ATOM 758 O O . ASP A 1 96 ? 9.602 -24.562 6.871 1 95.88 96 ASP A O 1
ATOM 762 N N . GLN A 1 97 ? 8.609 -26.141 5.703 1 91.44 97 GLN A N 1
ATOM 763 C CA . GLN A 1 97 ? 7.676 -26.469 6.781 1 91.44 97 GLN A CA 1
ATOM 764 C C . GLN A 1 97 ? 8.383 -27.203 7.918 1 91.44 97 GLN A C 1
ATOM 766 O O . GLN A 1 97 ? 7.816 -27.375 9 1 91.44 97 GLN A O 1
ATOM 771 N N . HIS A 1 98 ? 9.617 -27.531 7.75 1 92.62 98 HIS A N 1
ATOM 772 C CA . HIS A 1 98 ? 10.352 -28.281 8.766 1 92.62 98 HIS A CA 1
ATOM 773 C C . HIS A 1 98 ? 11.109 -27.344 9.703 1 92.62 98 HIS A C 1
ATOM 775 O O . HIS A 1 98 ? 11.656 -27.781 10.711 1 92.62 98 HIS A O 1
ATOM 781 N N . VAL A 1 99 ? 11.078 -26.141 9.32 1 88.62 99 VAL A N 1
ATOM 782 C CA . VAL A 1 99 ? 11.797 -25.172 10.141 1 88.62 99 VAL A CA 1
ATOM 783 C C . VAL A 1 99 ? 10.93 -24.75 11.328 1 88.62 99 VAL A C 1
ATOM 785 O O . VAL A 1 99 ? 9.703 -24.734 11.234 1 88.62 99 VAL A O 1
ATOM 788 N N . SER A 1 100 ? 11.531 -24.391 12.391 1 90.88 100 SER A N 1
ATOM 789 C CA . SER A 1 100 ? 10.828 -24.047 13.625 1 90.88 100 SER A CA 1
ATOM 790 C C . SER A 1 100 ? 10.086 -22.734 13.492 1 90.88 100 SER A C 1
ATOM 792 O O . SER A 1 100 ? 10.398 -21.922 12.625 1 90.88 100 SER A O 1
ATOM 794 N N . SER A 1 101 ? 9.172 -22.547 14.43 1 92.88 101 SER A N 1
ATOM 795 C CA . SER A 1 101 ? 8.406 -21.312 14.492 1 92.88 101 SER A CA 1
ATOM 796 C C . SER A 1 101 ? 9.305 -20.109 14.797 1 92.88 101 SER A C 1
ATOM 798 O O . SER A 1 101 ? 9.078 -19.016 14.289 1 92.88 101 SER A O 1
ATOM 800 N N . ASP A 1 102 ? 10.352 -20.359 15.531 1 95.31 102 ASP A N 1
ATOM 801 C CA . ASP A 1 102 ? 11.266 -19.281 15.898 1 95.31 102 ASP A CA 1
ATOM 802 C C . ASP A 1 102 ? 12.016 -18.75 14.68 1 95.31 102 ASP A C 1
ATOM 804 O O . ASP A 1 102 ? 12.219 -17.547 14.539 1 95.31 102 ASP A O 1
ATOM 808 N N . VAL A 1 103 ? 12.391 -19.656 13.867 1 95.81 103 VAL A N 1
ATOM 809 C CA . VAL A 1 103 ? 13.102 -19.281 12.648 1 95.81 103 VAL A CA 1
ATOM 810 C C . VAL A 1 103 ? 12.172 -18.469 11.75 1 95.81 103 VAL A C 1
ATOM 812 O O . VAL A 1 103 ? 12.594 -17.469 11.156 1 95.81 103 VAL A O 1
ATOM 815 N N . ARG A 1 104 ? 10.977 -18.875 11.68 1 96 104 ARG A N 1
ATOM 816 C CA . ARG A 1 104 ? 9.977 -18.141 10.898 1 96 104 ARG A CA 1
ATOM 817 C C . ARG A 1 104 ? 9.789 -16.719 11.438 1 96 104 ARG A C 1
ATOM 819 O O . ARG A 1 104 ? 9.797 -15.758 10.664 1 96 104 ARG A O 1
ATOM 826 N N . LYS A 1 105 ? 9.625 -16.609 12.742 1 97.06 105 LYS A N 1
ATOM 827 C CA . LYS A 1 105 ? 9.438 -15.305 13.375 1 97.06 105 LYS A CA 1
ATOM 828 C C . LYS A 1 105 ? 10.633 -14.398 13.125 1 97.06 105 LYS A C 1
ATOM 830 O O . LYS A 1 105 ? 10.469 -13.203 12.859 1 97.06 105 LYS A O 1
ATOM 835 N N . GLU A 1 106 ? 11.781 -14.938 13.203 1 97.06 106 GLU A N 1
ATOM 836 C CA . GLU A 1 106 ? 13 -14.172 12.977 1 97.06 106 GLU A CA 1
ATOM 837 C C . GLU A 1 106 ? 13.07 -13.664 11.539 1 97.06 106 GLU A C 1
ATOM 839 O O . GLU A 1 106 ? 13.469 -12.516 11.305 1 97.06 106 GLU A O 1
ATOM 844 N N . PHE A 1 107 ? 12.711 -14.5 10.625 1 98.06 107 PHE A N 1
ATOM 845 C CA . PHE A 1 107 ? 12.758 -14.109 9.219 1 98.06 107 PHE A CA 1
ATOM 846 C C . PHE A 1 107 ? 11.766 -12.992 8.938 1 98.06 107 PHE A C 1
ATOM 848 O O . PHE A 1 107 ? 12.102 -12.008 8.273 1 98.06 107 PHE A O 1
ATOM 855 N N . ILE A 1 108 ? 10.57 -13.148 9.461 1 98.12 108 ILE A N 1
ATOM 856 C CA . ILE A 1 108 ? 9.547 -12.125 9.273 1 98.12 108 ILE A CA 1
ATOM 857 C C . ILE A 1 108 ? 10 -10.82 9.922 1 98.12 108 ILE A C 1
ATOM 859 O O . ILE A 1 108 ? 9.844 -9.742 9.328 1 98.12 108 ILE A O 1
ATOM 863 N N . THR A 1 109 ? 10.562 -10.891 11.094 1 98.38 109 THR A N 1
ATOM 864 C CA . THR A 1 109 ? 11.086 -9.711 11.781 1 98.38 109 THR A CA 1
ATOM 865 C C . THR A 1 109 ? 12.156 -9.023 10.938 1 98.38 109 THR A C 1
ATOM 867 O O . THR A 1 109 ? 12.172 -7.801 10.828 1 98.38 109 THR A O 1
ATOM 870 N N . LYS A 1 110 ? 13.008 -9.82 10.352 1 98.06 110 LYS A N 1
ATOM 871 C CA . LYS A 1 110 ? 14.031 -9.289 9.453 1 98.06 110 LYS A CA 1
ATOM 872 C C . LYS A 1 110 ? 13.406 -8.5 8.312 1 98.06 110 LYS A C 1
ATOM 874 O O . LYS A 1 110 ? 13.852 -7.391 7.996 1 98.06 110 LYS A O 1
ATOM 879 N N . LEU A 1 111 ? 12.398 -9.047 7.715 1 98.5 111 LEU A N 1
ATOM 880 C CA . LEU A 1 111 ? 11.742 -8.383 6.594 1 98.5 111 LEU A CA 1
ATOM 881 C C . LEU A 1 111 ? 11.102 -7.074 7.043 1 98.5 111 LEU A C 1
ATOM 883 O O . LEU A 1 111 ? 11.141 -6.078 6.32 1 98.5 111 LEU A O 1
ATOM 887 N N . ILE A 1 112 ? 10.484 -7.105 8.234 1 98.38 112 ILE A N 1
ATOM 888 C CA . ILE A 1 112 ? 9.836 -5.918 8.789 1 98.38 112 ILE A CA 1
ATOM 889 C C . ILE A 1 112 ? 10.859 -4.797 8.938 1 98.38 112 ILE A C 1
ATOM 891 O O . ILE A 1 112 ? 10.555 -3.633 8.672 1 98.38 112 ILE A O 1
ATOM 895 N N . ASP A 1 113 ? 12.07 -5.141 9.219 1 97.94 113 ASP A N 1
ATOM 896 C CA . ASP A 1 113 ? 13.109 -4.164 9.539 1 97.94 113 ASP A CA 1
ATOM 897 C C . ASP A 1 113 ? 13.789 -3.654 8.266 1 97.94 113 ASP A C 1
ATOM 899 O O . ASP A 1 113 ? 14.555 -2.689 8.312 1 97.94 113 ASP A O 1
ATOM 903 N N . GLU A 1 114 ? 13.562 -4.297 7.148 1 98.12 114 GLU A N 1
ATOM 904 C CA . GLU A 1 114 ? 14.172 -3.891 5.887 1 98.12 114 GLU A CA 1
ATOM 905 C C . GLU A 1 114 ? 13.531 -2.617 5.348 1 98.12 114 GLU A C 1
ATOM 907 O O . GLU A 1 114 ? 12.312 -2.564 5.156 1 98.12 114 GLU A O 1
ATOM 912 N N . GLY A 1 115 ? 14.312 -1.663 5 1 97.12 115 GLY A N 1
ATOM 913 C CA . GLY A 1 115 ? 13.82 -0.376 4.535 1 97.12 115 GLY A CA 1
ATOM 914 C C . GLY A 1 115 ? 13.312 -0.411 3.104 1 97.12 115 GLY A C 1
ATOM 915 O O . GLY A 1 115 ? 12.523 0.443 2.697 1 97.12 115 GLY A O 1
ATOM 916 N N . LEU A 1 116 ? 13.781 -1.351 2.375 1 98.62 116 LEU A N 1
ATOM 917 C CA . LEU A 1 116 ? 13.398 -1.421 0.97 1 98.62 116 LEU A CA 1
ATOM 918 C C . LEU A 1 116 ? 12.18 -2.322 0.785 1 98.62 116 LEU A C 1
ATOM 920 O O . LEU A 1 116 ? 11.766 -2.592 -0.346 1 98.62 116 LEU A O 1
ATOM 924 N N . ILE A 1 117 ? 11.656 -2.826 1.893 1 98.75 117 ILE A N 1
ATOM 925 C CA . ILE A 1 117 ? 10.383 -3.541 1.917 1 98.75 117 ILE A CA 1
ATOM 926 C C . ILE A 1 117 ? 9.297 -2.637 2.488 1 98.75 117 ILE A C 1
ATOM 928 O O . ILE A 1 117 ? 9.445 -2.09 3.584 1 98.75 117 ILE A O 1
ATOM 932 N N . TYR A 1 118 ? 8.172 -2.502 1.674 1 98 118 TYR A N 1
ATOM 933 C CA . TYR A 1 118 ? 7.191 -1.538 2.152 1 98 118 TYR A CA 1
ATOM 934 C C . TYR A 1 118 ? 5.875 -2.227 2.498 1 98 118 TYR A C 1
ATOM 936 O O . TYR A 1 118 ? 5 -1.626 3.125 1 98 118 TYR A O 1
ATOM 944 N N . ASN A 1 119 ? 5.719 -3.438 2.16 1 98.25 119 ASN A N 1
ATOM 945 C CA . ASN A 1 119 ? 4.613 -4.293 2.582 1 98.25 119 ASN A CA 1
ATOM 946 C C . ASN A 1 119 ? 5.074 -5.73 2.807 1 98.25 119 ASN A C 1
ATOM 948 O O . ASN A 1 119 ? 5.91 -6.242 2.059 1 98.25 119 ASN A O 1
ATOM 952 N N . ALA A 1 120 ? 4.543 -6.379 3.793 1 98.75 120 ALA A N 1
ATOM 953 C CA . ALA A 1 120 ? 4.777 -7.797 4.066 1 98.75 120 ALA A CA 1
ATOM 954 C C . ALA A 1 120 ? 3.588 -8.422 4.793 1 98.75 120 ALA A C 1
ATOM 956 O O . ALA A 1 120 ? 3.129 -7.895 5.809 1 98.75 120 ALA A O 1
ATOM 957 N N . SER A 1 121 ? 3.131 -9.516 4.262 1 98.75 121 SER A N 1
ATOM 958 C CA . SER A 1 121 ? 1.967 -10.18 4.84 1 98.75 121 SER A CA 1
ATOM 959 C C . SER A 1 121 ? 2.107 -11.695 4.781 1 98.75 121 SER A C 1
ATOM 961 O O . SER A 1 121 ? 2.594 -12.242 3.789 1 98.75 121 SER A O 1
ATOM 963 N N . SER A 1 122 ? 1.688 -12.352 5.801 1 98.44 122 SER A N 1
ATOM 964 C CA . SER A 1 122 ? 1.462 -13.789 5.723 1 98.44 122 SER A CA 1
ATOM 965 C C . SER A 1 122 ? 0.199 -14.109 4.93 1 98.44 122 SER A C 1
ATOM 967 O O . SER A 1 122 ? -0.773 -13.352 4.969 1 98.44 122 SER A O 1
ATOM 969 N N . CYS A 1 123 ? 0.292 -15.203 4.246 1 98.19 123 CYS A N 1
ATOM 970 C CA . CYS A 1 123 ? -0.85 -15.523 3.398 1 98.19 123 CYS A CA 1
ATOM 971 C C . CYS A 1 123 ? -1.126 -17.016 3.4 1 98.19 123 CYS A C 1
ATOM 973 O O . CYS A 1 123 ? -0.412 -17.781 4.047 1 98.19 123 CYS A O 1
ATOM 975 N N . LEU A 1 124 ? -2.297 -17.406 2.865 1 96.5 124 LEU A N 1
ATOM 976 C CA . LEU A 1 124 ? -2.713 -18.797 2.727 1 96.5 124 LEU A CA 1
ATOM 977 C C . LEU A 1 124 ? -2.797 -19.203 1.256 1 96.5 124 LEU A C 1
ATOM 979 O O . LEU A 1 124 ? -3.082 -18.359 0.397 1 96.5 124 LEU A O 1
ATOM 983 N N . GLY A 1 125 ? -2.691 -20.469 1.062 1 93.94 125 GLY A N 1
ATOM 984 C CA . GLY A 1 125 ? -2.689 -21.016 -0.284 1 93.94 125 GLY A CA 1
ATOM 985 C C . GLY A 1 125 ? -1.351 -21.609 -0.686 1 93.94 125 GLY A C 1
ATOM 986 O O . GLY A 1 125 ? -0.752 -22.375 0.072 1 93.94 125 GLY A O 1
ATOM 987 N N . GLU A 1 126 ? -0.956 -21.219 -1.881 1 94.94 126 GLU A N 1
ATOM 988 C CA . GLU A 1 126 ? 0.28 -21.766 -2.428 1 94.94 126 GLU A CA 1
ATOM 989 C C . GLU A 1 126 ? 1.504 -21.172 -1.745 1 94.94 126 GLU A C 1
ATOM 991 O O . GLU A 1 126 ? 2.553 -21.812 -1.657 1 94.94 126 GLU A O 1
ATOM 996 N N . TYR A 1 127 ? 1.337 -19.984 -1.24 1 97.75 127 TYR A N 1
ATOM 997 C CA . TYR A 1 127 ? 2.457 -19.266 -0.653 1 97.75 127 TYR A CA 1
ATOM 998 C C . TYR A 1 127 ? 2.227 -19.016 0.832 1 97.75 127 TYR A C 1
ATOM 1000 O O . TYR A 1 127 ? 1.091 -19.078 1.31 1 97.75 127 TYR A O 1
ATOM 1008 N N . ASP A 1 128 ? 3.322 -18.734 1.543 1 98 128 ASP A N 1
ATOM 1009 C CA . ASP A 1 128 ? 3.252 -18.516 2.982 1 98 128 ASP A CA 1
ATOM 1010 C C . ASP A 1 128 ? 3.385 -17.016 3.305 1 98 128 ASP A C 1
ATOM 1012 O O . ASP A 1 128 ? 2.932 -16.562 4.355 1 98 128 ASP A O 1
ATOM 1016 N N . LEU A 1 129 ? 4.059 -16.312 2.375 1 98.5 129 LEU A N 1
ATOM 1017 C CA . LEU A 1 129 ? 4.387 -14.914 2.607 1 98.5 129 LEU A CA 1
ATOM 1018 C C . LEU A 1 129 ? 4.43 -14.141 1.293 1 98.5 129 LEU A C 1
ATOM 1020 O O . LEU A 1 129 ? 4.922 -14.648 0.284 1 98.5 129 LEU A O 1
ATOM 1024 N N . VAL A 1 130 ? 3.959 -12.938 1.344 1 98.62 130 VAL A N 1
ATOM 1025 C CA . VAL A 1 130 ? 4.098 -12 0.232 1 98.62 130 VAL A CA 1
ATOM 1026 C C . VAL A 1 130 ? 4.668 -10.68 0.737 1 98.62 130 VAL A C 1
ATOM 1028 O O . VAL A 1 130 ? 4.27 -10.188 1.797 1 98.62 130 VAL A O 1
ATOM 1031 N N . PHE A 1 131 ? 5.594 -10.109 0.069 1 98.81 131 PHE A N 1
ATOM 1032 C CA . PHE A 1 131 ? 6.059 -8.773 0.41 1 98.81 131 PHE A CA 1
ATOM 1033 C C . PHE A 1 131 ? 6.398 -7.98 -0.847 1 98.81 131 PHE A C 1
ATOM 1035 O O . PHE A 1 131 ? 6.562 -8.555 -1.925 1 98.81 131 PHE A O 1
ATOM 1042 N N . SER A 1 132 ? 6.387 -6.668 -0.761 1 98.69 132 SER A N 1
ATOM 1043 C CA . SER A 1 132 ? 6.746 -5.746 -1.832 1 98.69 132 SER A CA 1
ATOM 1044 C C . SER A 1 132 ? 8.062 -5.031 -1.53 1 98.69 132 SER A C 1
ATOM 1046 O O . SER A 1 132 ? 8.312 -4.641 -0.389 1 98.69 132 SER A O 1
ATOM 1048 N N . THR A 1 133 ? 8.836 -4.934 -2.525 1 98.75 133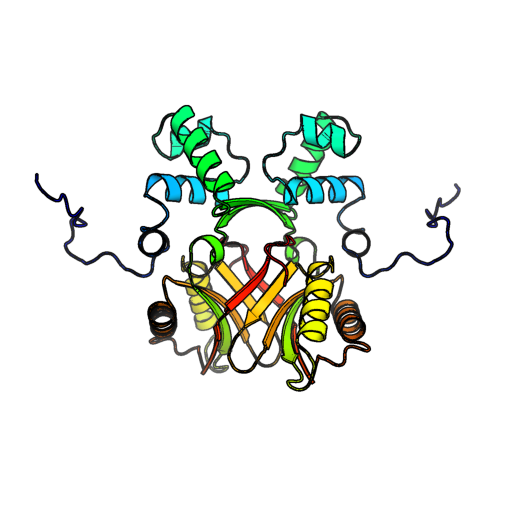 THR A N 1
ATOM 1049 C CA . THR A 1 133 ? 10.148 -4.324 -2.389 1 98.75 133 THR A CA 1
ATOM 1050 C C . THR A 1 133 ? 10.461 -3.424 -3.582 1 98.75 133 THR A C 1
ATOM 1052 O O . THR A 1 133 ? 9.727 -3.43 -4.574 1 98.75 133 THR A O 1
ATOM 1055 N N . TRP A 1 134 ? 11.484 -2.607 -3.418 1 98.56 134 TRP A N 1
ATOM 1056 C CA . TRP A 1 134 ? 11.828 -1.648 -4.465 1 98.56 134 TRP A CA 1
ATOM 1057 C C . TRP A 1 134 ? 13.32 -1.36 -4.469 1 98.56 134 TRP A C 1
ATOM 1059 O O . TRP A 1 134 ? 14.023 -1.675 -3.506 1 98.56 134 TRP A O 1
ATOM 1069 N N . HIS A 1 135 ? 13.828 -0.909 -5.52 1 98.5 135 HIS A N 1
ATOM 1070 C CA . HIS A 1 135 ? 15.227 -0.533 -5.699 1 98.5 135 HIS A CA 1
ATOM 1071 C C . HIS A 1 135 ? 15.398 0.37 -6.918 1 98.5 135 HIS A C 1
ATOM 1073 O O . HIS A 1 135 ? 14.422 0.73 -7.574 1 98.5 135 HIS A O 1
ATOM 1079 N N . ALA A 1 136 ? 16.625 0.694 -7.246 1 97.31 136 ALA A N 1
ATOM 1080 C CA . ALA A 1 136 ? 16.953 1.666 -8.289 1 97.31 136 ALA A CA 1
ATOM 1081 C C . ALA A 1 136 ? 16.688 1.085 -9.68 1 97.31 136 ALA A C 1
ATOM 1083 O O . ALA A 1 136 ? 16.312 1.809 -10.602 1 97.31 136 ALA A O 1
ATOM 1084 N N . ASP A 1 137 ? 16.969 -0.176 -9.805 1 96.75 137 ASP A N 1
ATOM 1085 C CA . ASP A 1 137 ? 16.781 -0.878 -11.07 1 96.75 137 ASP A CA 1
ATOM 1086 C C . ASP A 1 137 ? 16.562 -2.373 -10.836 1 96.75 137 ASP A C 1
ATOM 1088 O O . ASP A 1 137 ? 16.703 -2.859 -9.711 1 96.75 137 ASP A O 1
ATOM 1092 N N . LEU A 1 138 ? 16.25 -3.023 -11.906 1 96.88 138 LEU A N 1
ATOM 1093 C CA . LEU A 1 138 ? 15.836 -4.418 -11.781 1 96.88 138 LEU A CA 1
ATOM 1094 C C . LEU A 1 138 ? 17.016 -5.289 -11.336 1 96.88 138 LEU A C 1
ATOM 1096 O O . LEU A 1 138 ? 16.828 -6.242 -10.57 1 96.88 138 LEU A O 1
ATOM 1100 N N . ASN A 1 139 ? 18.188 -5.004 -11.844 1 97.94 139 ASN A N 1
ATOM 1101 C CA . ASN A 1 139 ? 19.359 -5.781 -11.43 1 97.94 139 ASN A CA 1
ATOM 1102 C C . ASN A 1 139 ? 19.625 -5.637 -9.938 1 97.94 139 ASN A C 1
ATOM 1104 O O . ASN A 1 139 ? 19.812 -6.633 -9.234 1 97.94 139 ASN A O 1
ATOM 1108 N N . SER A 1 140 ? 19.641 -4.375 -9.453 1 98.25 140 SER A N 1
ATOM 1109 C CA . SER A 1 140 ? 19.844 -4.117 -8.031 1 98.25 140 SER A CA 1
ATOM 1110 C C . SER A 1 140 ? 18.75 -4.766 -7.191 1 98.25 140 SER A C 1
ATOM 1112 O O . SER A 1 140 ? 19.016 -5.277 -6.102 1 98.25 140 SER A O 1
ATOM 1114 N N . LEU A 1 141 ? 17.547 -4.754 -7.695 1 98.44 141 LEU A N 1
ATOM 1115 C CA . LEU A 1 141 ? 16.438 -5.359 -6.992 1 98.44 141 LEU A CA 1
ATOM 1116 C C . LEU A 1 141 ? 16.625 -6.867 -6.867 1 98.44 141 LEU A C 1
ATOM 1118 O O . LEU A 1 141 ? 16.406 -7.441 -5.797 1 98.44 141 LEU A O 1
ATOM 1122 N N . LYS A 1 142 ? 16.953 -7.461 -7.91 1 98 142 LYS A N 1
ATOM 1123 C CA . LYS A 1 142 ? 17.188 -8.898 -7.906 1 98 142 LYS A CA 1
ATOM 1124 C C . LYS A 1 142 ? 18.297 -9.266 -6.926 1 98 142 LYS A C 1
ATOM 1126 O O . LYS A 1 142 ? 18.156 -10.203 -6.137 1 98 142 LYS A O 1
ATOM 1131 N N . GLU A 1 143 ? 19.406 -8.539 -6.996 1 98.25 143 GLU A N 1
ATOM 1132 C CA . GLU A 1 143 ? 20.531 -8.789 -6.094 1 98.25 143 GLU A CA 1
ATOM 1133 C C . GLU A 1 143 ? 20.125 -8.586 -4.637 1 98.25 143 GLU A C 1
ATOM 1135 O O . GLU A 1 143 ? 20.516 -9.367 -3.766 1 98.25 143 GLU A O 1
ATOM 1140 N N . TYR A 1 144 ? 19.391 -7.559 -4.375 1 98.62 144 TYR A N 1
ATOM 1141 C CA . TYR A 1 144 ? 18.906 -7.285 -3.027 1 98.62 144 TYR A CA 1
ATOM 1142 C C . TYR A 1 144 ? 18.094 -8.461 -2.49 1 98.62 144 TYR A C 1
ATOM 1144 O O . TYR A 1 144 ? 18.312 -8.906 -1.364 1 98.62 144 TYR A O 1
ATOM 1152 N N . VAL A 1 145 ? 17.141 -9 -3.314 1 98.44 145 VAL A N 1
ATOM 1153 C CA . VAL A 1 145 ? 16.281 -10.109 -2.896 1 98.44 145 VAL A CA 1
ATOM 1154 C C . VAL A 1 145 ? 17.125 -11.359 -2.688 1 98.44 145 VAL A C 1
ATOM 1156 O O . VAL A 1 145 ? 16.922 -12.109 -1.732 1 98.44 145 VAL A O 1
ATOM 1159 N N . TRP A 1 146 ? 18.078 -11.547 -3.572 1 97.44 146 TRP A N 1
ATOM 1160 C CA . TRP A 1 146 ? 19 -12.672 -3.404 1 97.44 146 TRP A CA 1
ATOM 1161 C C . TRP A 1 146 ? 19.719 -12.586 -2.064 1 97.44 146 TRP A C 1
ATOM 1163 O O . TRP A 1 146 ? 19.797 -13.578 -1.331 1 97.44 146 TRP A O 1
ATOM 1173 N N . ASP A 1 147 ? 20.172 -11.422 -1.749 1 97.19 147 ASP A N 1
ATOM 1174 C CA . ASP A 1 147 ? 20.891 -11.211 -0.495 1 97.19 147 ASP A CA 1
ATOM 1175 C C . ASP A 1 147 ? 19.969 -11.406 0.705 1 97.19 147 ASP A C 1
ATOM 1177 O O . ASP A 1 147 ? 20.391 -11.93 1.737 1 97.19 147 ASP A O 1
ATOM 1181 N N . LEU A 1 148 ? 18.766 -10.938 0.585 1 97.12 148 LEU A N 1
ATOM 1182 C CA . LEU A 1 148 ? 17.766 -11.078 1.64 1 97.12 148 LEU A CA 1
ATOM 1183 C C . LEU A 1 148 ? 17.594 -12.539 2.027 1 97.12 148 LEU A C 1
ATOM 1185 O O . LEU A 1 148 ? 17.391 -12.859 3.201 1 97.12 148 LEU A O 1
ATOM 1189 N N . PHE A 1 149 ? 17.656 -13.398 1.048 1 97.38 149 PHE A N 1
ATOM 1190 C CA . PHE A 1 149 ? 17.328 -14.805 1.271 1 97.38 149 PHE A CA 1
ATOM 1191 C C . PHE A 1 149 ? 18.594 -15.625 1.504 1 97.38 149 PHE A C 1
ATOM 1193 O O . PHE A 1 149 ? 18.516 -16.797 1.895 1 97.38 149 PHE A O 1
ATOM 1200 N N . ASP A 1 150 ? 19.719 -15.008 1.248 1 95 150 ASP A N 1
ATOM 1201 C CA . ASP A 1 150 ? 20.984 -15.727 1.419 1 95 150 ASP A CA 1
ATOM 1202 C C . ASP A 1 150 ? 21.125 -16.25 2.848 1 95 150 ASP A C 1
ATOM 1204 O O . ASP A 1 150 ? 21.016 -15.477 3.807 1 95 150 ASP A O 1
ATOM 1208 N N . G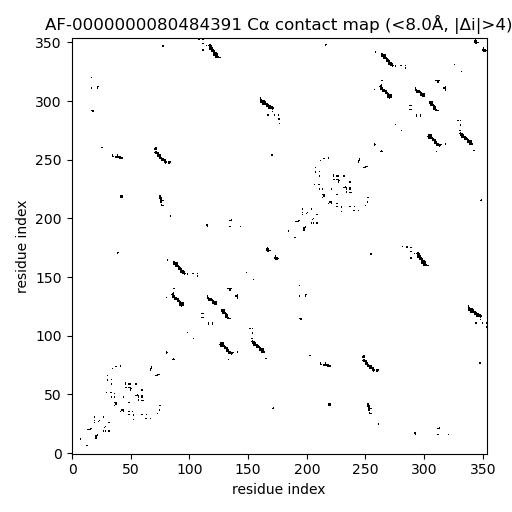LY A 1 151 ? 21.297 -17.562 2.967 1 93.44 151 GLY A N 1
ATOM 1209 C CA . GLY A 1 151 ? 21.516 -18.188 4.262 1 93.44 151 GLY A CA 1
ATOM 1210 C C . GLY A 1 151 ? 20.219 -18.438 5.02 1 93.44 151 GLY A C 1
ATOM 1211 O O . GLY A 1 151 ? 20.234 -18.922 6.148 1 93.44 151 GLY A O 1
ATOM 1212 N N . GLU A 1 152 ? 19.156 -18.016 4.441 1 94.75 152 GLU A N 1
ATOM 1213 C CA . GLU A 1 152 ? 17.875 -18.219 5.102 1 94.75 152 GLU A CA 1
ATOM 1214 C C . GLU A 1 152 ? 17.297 -19.594 4.797 1 94.75 152 GLU A C 1
ATOM 1216 O O . GLU A 1 152 ? 16.672 -19.797 3.754 1 94.75 152 GLU A O 1
ATOM 1221 N N . GLN A 1 153 ? 17.344 -20.484 5.73 1 91.75 153 GLN A N 1
ATOM 1222 C CA . GLN A 1 153 ? 16.938 -21.875 5.562 1 91.75 153 GLN A CA 1
ATOM 1223 C C . GLN A 1 153 ? 15.414 -21.984 5.449 1 91.75 153 GLN A C 1
ATOM 1225 O O . GLN A 1 153 ? 14.898 -22.953 4.902 1 91.75 153 GLN A O 1
ATOM 1230 N N . ILE A 1 154 ? 14.727 -21.031 5.879 1 96.06 154 ILE A N 1
ATOM 1231 C CA . ILE A 1 154 ? 13.273 -21.078 5.965 1 96.06 154 ILE A CA 1
ATOM 1232 C C . ILE A 1 154 ? 12.664 -20.938 4.57 1 96.06 154 ILE A C 1
ATOM 1234 O O . ILE A 1 154 ? 11.547 -21.391 4.324 1 96.06 154 ILE A O 1
ATOM 1238 N N . VAL A 1 155 ? 13.375 -20.312 3.68 1 97.69 155 VAL A N 1
ATOM 1239 C CA . VAL A 1 155 ? 12.82 -20.047 2.357 1 97.69 155 VAL A CA 1
ATOM 1240 C C . VAL A 1 155 ? 12.984 -21.281 1.466 1 97.69 155 VAL A C 1
ATOM 1242 O O . VAL A 1 155 ? 14.094 -21.609 1.065 1 97.69 155 VAL A O 1
ATOM 1245 N N . ASP A 1 156 ? 11.938 -21.891 1.219 1 97.38 156 ASP A N 1
ATOM 1246 C CA . ASP A 1 156 ? 11.938 -23.062 0.347 1 97.38 156 ASP A CA 1
ATOM 1247 C C . ASP A 1 156 ? 11.984 -22.656 -1.123 1 97.38 156 ASP A C 1
ATOM 1249 O O . ASP A 1 156 ? 12.758 -23.219 -1.905 1 97.38 156 ASP A O 1
ATOM 1253 N N . ASP A 1 157 ? 11.188 -21.719 -1.481 1 97.25 157 ASP A N 1
ATOM 1254 C CA . ASP A 1 157 ? 11.109 -21.188 -2.84 1 97.25 157 ASP A CA 1
ATOM 1255 C C . ASP A 1 157 ? 10.5 -19.781 -2.854 1 97.25 157 ASP A C 1
ATOM 1257 O O . ASP A 1 157 ? 9.891 -19.359 -1.87 1 97.25 157 ASP A O 1
ATOM 1261 N N . TYR A 1 158 ? 10.734 -19.094 -3.994 1 97.56 158 TYR A N 1
ATOM 1262 C CA . TYR A 1 158 ? 10.102 -17.797 -4.145 1 97.56 158 TYR A CA 1
ATOM 1263 C C . TYR A 1 158 ? 9.977 -17.422 -5.613 1 97.56 158 TYR A C 1
ATOM 1265 O O . TYR A 1 158 ? 10.672 -17.969 -6.465 1 97.56 158 TYR A O 1
ATOM 1273 N N . THR A 1 159 ? 9.039 -16.594 -5.875 1 96.94 159 THR A N 1
ATOM 1274 C CA . THR A 1 159 ? 8.883 -15.961 -7.18 1 96.94 159 THR A CA 1
ATOM 1275 C C . THR A 1 159 ? 8.828 -14.445 -7.039 1 96.94 159 THR A C 1
ATOM 1277 O O . THR A 1 159 ? 8.188 -13.922 -6.121 1 96.94 159 THR A O 1
ATOM 1280 N N . MET A 1 160 ? 9.57 -13.805 -7.871 1 97.75 160 MET A N 1
ATOM 1281 C CA . MET A 1 160 ? 9.555 -12.344 -7.906 1 97.75 160 MET A CA 1
ATOM 1282 C C . MET A 1 160 ? 8.758 -11.836 -9.109 1 97.75 160 MET A C 1
ATOM 1284 O O . MET A 1 160 ? 9.039 -12.219 -10.25 1 97.75 160 MET A O 1
ATOM 1288 N N . ILE A 1 161 ? 7.824 -10.953 -8.883 1 98.25 161 ILE A N 1
ATOM 1289 C CA . ILE A 1 161 ? 6.957 -10.391 -9.906 1 98.25 161 ILE A CA 1
ATOM 1290 C C . ILE A 1 161 ? 7.234 -8.891 -10.055 1 98.25 161 ILE A C 1
ATOM 1292 O O . ILE A 1 161 ? 6.785 -8.086 -9.234 1 98.25 161 ILE A O 1
ATOM 1296 N N . PRO A 1 162 ? 7.977 -8.523 -11.117 1 98.38 162 PRO A N 1
ATOM 1297 C CA . PRO A 1 162 ? 8.211 -7.094 -11.32 1 98.38 162 PRO A CA 1
ATOM 1298 C C . PRO A 1 162 ? 6.93 -6.324 -11.633 1 98.38 162 PRO A C 1
ATOM 1300 O O . PRO A 1 162 ? 6.129 -6.762 -12.469 1 98.38 162 PRO A O 1
ATOM 1303 N N . LEU A 1 163 ? 6.684 -5.25 -10.938 1 98.12 163 LEU A N 1
ATOM 1304 C CA . LEU A 1 163 ? 5.559 -4.363 -11.219 1 98.12 163 LEU A CA 1
ATOM 1305 C C . LEU A 1 163 ? 5.969 -3.246 -12.172 1 98.12 163 LEU A C 1
ATOM 1307 O O . LEU A 1 163 ? 6.824 -2.424 -11.836 1 98.12 163 LEU A O 1
ATOM 1311 N N . VAL A 1 164 ? 5.398 -3.176 -13.297 1 97 164 VAL A N 1
ATOM 1312 C CA . VAL A 1 164 ? 5.906 -2.311 -14.359 1 97 164 VAL A CA 1
ATOM 1313 C C . VAL A 1 164 ? 5.117 -1.004 -14.383 1 97 164 VAL A C 1
ATOM 1315 O O . VAL A 1 164 ? 5.641 0.039 -14.781 1 97 164 VAL A O 1
ATOM 1318 N N . LYS A 1 165 ? 3.854 -1.076 -14.078 1 97.44 165 LYS A N 1
ATOM 1319 C CA . LYS A 1 165 ? 3.002 0.107 -14.008 1 97.44 165 LYS A CA 1
ATOM 1320 C C . LYS A 1 165 ? 1.996 -0.011 -12.867 1 97.44 165 LYS A C 1
ATOM 1322 O O . LYS A 1 165 ? 1.229 -0.974 -12.805 1 97.44 165 LYS A O 1
ATOM 1327 N N . THR A 1 166 ? 2.037 0.951 -11.977 1 97.94 166 THR A N 1
ATOM 1328 C CA . THR A 1 166 ? 1.046 1.014 -10.906 1 97.94 166 THR A CA 1
ATOM 1329 C C . THR A 1 166 ? -0.087 1.968 -11.281 1 97.94 166 THR A C 1
ATOM 1331 O O . THR A 1 166 ? 0.149 3.15 -11.531 1 97.94 166 THR A O 1
ATOM 1334 N N . TRP A 1 167 ? -1.267 1.462 -11.258 1 98.5 167 TRP A N 1
ATOM 1335 C CA . TRP A 1 167 ? -2.434 2.23 -11.68 1 98.5 167 TRP A CA 1
ATOM 1336 C C . TRP A 1 167 ? -3.139 2.85 -10.477 1 98.5 167 TRP A C 1
ATOM 1338 O O . TRP A 1 167 ? -3.678 3.955 -10.57 1 98.5 167 TRP A O 1
ATOM 1348 N N . LYS A 1 168 ? -3.188 2.123 -9.492 1 98.25 168 LYS A N 1
ATOM 1349 C CA . LYS A 1 168 ? -3.854 2.488 -8.242 1 98.25 168 LYS A CA 1
ATOM 1350 C C . LYS A 1 168 ? -3.043 2.029 -7.031 1 98.25 168 LYS A C 1
ATOM 1352 O O . LYS A 1 168 ? -2.51 0.917 -7.023 1 98.25 168 LYS A O 1
ATOM 1357 N N . ALA A 1 169 ? -2.943 2.865 -6.047 1 97.56 169 ALA A N 1
ATOM 1358 C CA . ALA A 1 169 ? -2.307 2.531 -4.777 1 97.56 169 ALA A CA 1
ATOM 1359 C C . ALA A 1 169 ? -2.932 3.316 -3.627 1 97.56 169 ALA A C 1
ATOM 1361 O O . ALA A 1 169 ? -3.312 4.477 -3.795 1 97.56 169 ALA A O 1
ATOM 1362 N N . TRP A 1 170 ? -3.074 2.721 -2.473 1 96.81 170 TRP A N 1
ATOM 1363 C CA . TRP A 1 170 ? -3.609 3.344 -1.267 1 96.81 170 TRP A CA 1
ATOM 1364 C C . TRP A 1 170 ? -4.984 3.949 -1.53 1 96.81 170 TRP A C 1
ATOM 1366 O O . TRP A 1 170 ? -5.27 5.066 -1.096 1 96.81 170 TRP A O 1
ATOM 1376 N N . ASP A 1 171 ? -5.746 3.258 -2.422 1 95.75 171 ASP A N 1
ATOM 1377 C CA . ASP A 1 171 ? -7.109 3.639 -2.787 1 95.75 171 ASP A CA 1
ATOM 1378 C C . ASP A 1 171 ? -7.117 4.93 -3.604 1 95.75 171 ASP A C 1
ATOM 1380 O O . ASP A 1 171 ? -8.133 5.633 -3.648 1 95.75 171 ASP A O 1
ATOM 1384 N N . LYS A 1 172 ? -5.988 5.242 -4.137 1 94.94 172 LYS A N 1
ATOM 1385 C CA . LYS A 1 172 ? -5.859 6.43 -4.98 1 94.94 172 LYS A CA 1
ATOM 1386 C C . LYS A 1 172 ? -5.414 6.059 -6.391 1 94.94 172 LYS A C 1
ATOM 1388 O O . LYS A 1 172 ? -4.508 5.242 -6.566 1 94.94 172 LYS A O 1
ATOM 1393 N N . GLU A 1 173 ? -6.086 6.68 -7.359 1 96.69 173 GLU A N 1
ATOM 1394 C CA . GLU A 1 173 ? -5.648 6.52 -8.742 1 96.69 173 GLU A CA 1
ATOM 1395 C C . GLU A 1 173 ? -4.309 7.215 -8.984 1 96.69 173 GLU A C 1
ATOM 1397 O O . GLU A 1 173 ? -4.145 8.391 -8.641 1 96.69 173 GLU A O 1
ATOM 1402 N N . LEU A 1 174 ? -3.361 6.496 -9.531 1 96.25 174 LEU A N 1
ATOM 1403 C CA . LEU A 1 174 ? -2.061 7.082 -9.836 1 96.25 174 LEU A CA 1
ATOM 1404 C C . LEU A 1 174 ? -1.93 7.367 -11.328 1 96.25 174 LEU A C 1
ATOM 1406 O O . LEU A 1 174 ? -1.184 8.266 -11.734 1 96.25 174 LEU A O 1
ATOM 1410 N N . ASP A 1 175 ? -2.525 6.562 -12.109 1 95.56 175 ASP A N 1
ATOM 1411 C CA . ASP A 1 175 ? -2.5 6.656 -13.562 1 95.56 175 ASP A CA 1
ATOM 1412 C C . ASP A 1 175 ? -3.691 5.93 -14.18 1 95.56 175 ASP A C 1
ATOM 1414 O O . ASP A 1 175 ? -4.449 5.258 -13.477 1 95.56 175 ASP A O 1
ATOM 1418 N N . ARG A 1 176 ? -3.854 6.078 -15.438 1 95.69 176 ARG A N 1
ATOM 1419 C CA . ARG A 1 176 ? -4.914 5.41 -16.188 1 95.69 176 ARG A CA 1
ATOM 1420 C C . ARG A 1 176 ? -4.469 5.102 -17.609 1 95.69 176 ARG A C 1
ATOM 1422 O O . ARG A 1 176 ? -3.781 5.91 -18.234 1 95.69 176 ARG A O 1
ATOM 1429 N N . PRO A 1 177 ? -4.879 3.973 -18.062 1 94.44 177 PRO A N 1
ATOM 1430 C CA . PRO A 1 177 ? -4.449 3.627 -19.422 1 94.44 177 PRO A CA 1
ATOM 1431 C C . PRO A 1 177 ? -5.156 4.453 -20.5 1 94.44 177 PRO A C 1
ATOM 1433 O O . PRO A 1 177 ? -6.254 4.965 -20.266 1 94.44 177 PRO A O 1
ATOM 1436 N N . MET B 1 1 ? 38.781 23.391 -6.074 1 24.77 1 MET B N 1
ATOM 1437 C CA . MET B 1 1 ? 37.344 23.156 -5.895 1 24.77 1 MET B CA 1
ATOM 1438 C C . MET B 1 1 ? 37.094 21.719 -5.441 1 24.77 1 MET B C 1
ATOM 1440 O O . MET B 1 1 ? 37.188 20.781 -6.23 1 24.77 1 MET B O 1
ATOM 1444 N N . GLU B 1 2 ? 37.438 21.281 -4.16 1 26.55 2 GLU B N 1
ATOM 1445 C CA . GLU B 1 2 ? 37.656 19.969 -3.547 1 26.55 2 GLU B CA 1
ATOM 1446 C C . GLU B 1 2 ? 36.344 19.203 -3.404 1 26.55 2 GLU B C 1
ATOM 1448 O O . GLU B 1 2 ? 35.344 19.75 -2.918 1 26.55 2 GLU B O 1
ATOM 1453 N N . ASN B 1 3 ? 35.969 18.234 -4.309 1 27.81 3 ASN B N 1
ATOM 1454 C CA . ASN B 1 3 ? 34.906 17.266 -4.43 1 27.81 3 ASN B CA 1
ATOM 1455 C C . ASN B 1 3 ? 34.688 16.5 -3.123 1 27.81 3 ASN B C 1
ATOM 1457 O O . ASN B 1 3 ? 35.531 15.758 -2.672 1 27.81 3 ASN B O 1
ATOM 1461 N N . PHE B 1 4 ? 34.156 17.203 -2.129 1 27.19 4 PHE B N 1
ATOM 1462 C CA . PHE B 1 4 ? 33.844 16.641 -0.824 1 27.19 4 PHE B CA 1
ATOM 1463 C C . PHE B 1 4 ? 33 15.367 -0.973 1 27.19 4 PHE B C 1
ATOM 1465 O O . PHE B 1 4 ? 31.828 15.422 -1.328 1 27.19 4 PHE B O 1
ATOM 1472 N N . ASN B 1 5 ? 33.531 14.203 -1.5 1 36.41 5 ASN B N 1
ATOM 1473 C CA . ASN B 1 5 ? 33 12.844 -1.484 1 36.41 5 ASN B CA 1
ATOM 1474 C C . ASN B 1 5 ? 32.625 12.414 -0.073 1 36.41 5 ASN B C 1
ATOM 1476 O O . ASN B 1 5 ? 33.5 12.219 0.781 1 36.41 5 ASN B O 1
ATOM 1480 N N . PRO B 1 6 ? 31.469 12.844 0.513 1 36.41 6 PRO B N 1
ATOM 1481 C CA . PRO B 1 6 ? 31.25 12.539 1.929 1 36.41 6 PRO B CA 1
ATOM 1482 C C . PRO B 1 6 ? 31.547 11.078 2.273 1 36.41 6 PRO B C 1
ATOM 1484 O O . PRO B 1 6 ? 30.797 10.188 1.856 1 36.41 6 PRO B O 1
ATOM 1487 N N . LYS B 1 7 ? 32.75 10.719 2.199 1 34.84 7 LYS B N 1
ATOM 1488 C CA . LYS B 1 7 ? 33.188 9.398 2.648 1 34.84 7 LYS B CA 1
ATOM 1489 C C . LYS B 1 7 ? 32.688 9.102 4.055 1 34.84 7 LYS B C 1
ATOM 1491 O O . LYS B 1 7 ? 32.688 9.969 4.922 1 34.84 7 LYS B O 1
ATOM 1496 N N . SER B 1 8 ? 31.656 8.195 4.309 1 40.84 8 SER B N 1
ATOM 1497 C CA . SER B 1 8 ? 31.422 7.719 5.668 1 40.84 8 SER B CA 1
ATOM 1498 C C . SER B 1 8 ? 32.719 7.426 6.387 1 40.84 8 SER B C 1
ATOM 1500 O O . SER B 1 8 ? 33.75 7.113 5.746 1 40.84 8 SER B O 1
ATOM 1502 N N . VAL B 1 9 ? 33.031 7.875 7.52 1 40.03 9 VAL B N 1
ATOM 1503 C CA . VAL B 1 9 ? 34.219 7.754 8.352 1 40.03 9 VAL B CA 1
ATOM 1504 C C . VAL B 1 9 ? 34.781 6.328 8.281 1 40.03 9 VAL B C 1
ATOM 1506 O O . VAL B 1 9 ? 35.969 6.105 8.414 1 40.03 9 VAL B O 1
ATOM 1509 N N . ASP B 1 10 ? 33.969 5.262 8.664 1 46.03 10 ASP B N 1
ATOM 1510 C CA . ASP B 1 10 ? 34.656 3.992 8.945 1 46.03 10 ASP B CA 1
ATOM 1511 C C . ASP B 1 10 ? 35.031 3.277 7.652 1 46.03 10 ASP B C 1
ATOM 1513 O O . ASP B 1 10 ? 35.438 2.109 7.676 1 46.03 10 ASP B O 1
ATOM 1517 N N . GLY B 1 11 ? 35.188 3.869 6.445 1 50.84 11 GLY B N 1
ATOM 1518 C CA . GLY B 1 11 ? 35.75 3.344 5.207 1 50.84 11 GLY B CA 1
ATOM 1519 C C . GLY B 1 11 ? 34.781 2.436 4.465 1 50.84 11 GLY B C 1
ATOM 1520 O O . GLY B 1 11 ? 35.125 1.883 3.418 1 50.84 11 GLY B O 1
ATOM 1521 N N . THR B 1 12 ? 33.844 1.742 5.152 1 54.78 12 THR B N 1
ATOM 1522 C CA . THR B 1 12 ? 33 0.763 4.477 1 54.78 12 THR B CA 1
ATOM 1523 C C . THR B 1 12 ? 31.984 1.458 3.584 1 54.78 12 THR B C 1
ATOM 1525 O O . THR B 1 12 ? 31.391 2.465 3.977 1 54.78 12 THR B O 1
ATOM 1528 N N . ALA B 1 13 ? 32.094 1.201 2.312 1 61 13 ALA B N 1
ATOM 1529 C CA . ALA B 1 13 ? 31.125 1.742 1.356 1 61 13 ALA B CA 1
ATOM 1530 C C . ALA B 1 13 ? 29.703 1.682 1.914 1 61 13 ALA B C 1
ATOM 1532 O O . ALA B 1 13 ? 29.328 0.717 2.588 1 61 13 ALA B O 1
ATOM 1533 N N . PRO B 1 14 ? 29.047 2.809 1.896 1 77 14 PRO B N 1
ATOM 1534 C CA . PRO B 1 14 ? 27.672 2.799 2.416 1 77 14 PRO B CA 1
ATOM 1535 C C . PRO B 1 14 ? 26.828 1.675 1.828 1 77 14 PRO B C 1
ATOM 1537 O O . PRO B 1 14 ? 27.016 1.294 0.67 1 77 14 PRO B O 1
ATOM 1540 N N . ASN B 1 15 ? 26.172 0.848 2.693 1 89.12 15 ASN B N 1
ATOM 1541 C CA . ASN B 1 15 ? 25.25 -0.177 2.242 1 89.12 15 ASN B CA 1
ATOM 1542 C C . ASN B 1 15 ? 24.281 0.368 1.194 1 89.12 15 ASN B C 1
ATOM 1544 O O . ASN B 1 15 ? 23.5 1.284 1.474 1 89.12 15 ASN B O 1
ATOM 1548 N N . PRO B 1 16 ? 24.406 -0.064 -0.011 1 93.44 16 PRO B N 1
ATOM 1549 C CA . PRO B 1 16 ? 23.562 0.459 -1.088 1 93.44 16 PRO B CA 1
ATOM 1550 C C . PRO B 1 16 ? 22.094 0.056 -0.938 1 93.44 16 PRO B C 1
ATOM 1552 O O . PRO B 1 16 ? 21.234 0.581 -1.645 1 93.44 16 PRO B O 1
ATOM 1555 N N . ASP B 1 17 ? 21.844 -0.853 0.02 1 96.56 17 ASP B N 1
ATOM 1556 C CA . ASP B 1 17 ? 20.5 -1.406 0.163 1 96.56 17 ASP B CA 1
ATOM 1557 C C . ASP B 1 17 ? 19.75 -0.726 1.302 1 96.56 17 ASP B C 1
ATOM 1559 O O . ASP B 1 17 ? 19.172 -1.396 2.164 1 96.56 17 ASP B O 1
ATOM 1563 N N . THR B 1 18 ? 19.812 0.56 1.305 1 96.38 18 THR B N 1
ATOM 1564 C CA . THR B 1 18 ? 19.016 1.384 2.203 1 96.38 18 THR B CA 1
ATOM 1565 C C . THR B 1 18 ? 18.172 2.383 1.413 1 96.38 18 THR B C 1
ATOM 1567 O O . THR B 1 18 ? 18.562 2.805 0.322 1 96.38 18 THR B O 1
ATOM 1570 N N . PRO B 1 19 ? 17.047 2.742 1.981 1 96.31 19 PRO B N 1
ATOM 1571 C CA . PRO B 1 19 ? 16.203 3.725 1.283 1 96.31 19 PRO B CA 1
ATOM 1572 C C . PRO B 1 19 ? 16.953 5.02 0.979 1 96.31 19 PRO B C 1
ATOM 1574 O O . PRO B 1 19 ? 16.844 5.559 -0.127 1 96.31 19 PRO B O 1
ATOM 1577 N N . GLN B 1 20 ? 17.688 5.488 1.923 1 93.81 20 GLN B N 1
ATOM 1578 C CA . GLN B 1 20 ? 18.406 6.742 1.739 1 93.81 20 GLN B CA 1
ATOM 1579 C C . GLN B 1 20 ? 19.391 6.645 0.567 1 93.81 20 GLN B C 1
ATOM 1581 O O . GLN B 1 20 ? 19.469 7.559 -0.258 1 93.81 20 GLN B O 1
ATOM 1586 N N . ALA B 1 21 ? 20.156 5.523 0.523 1 95.69 21 ALA B N 1
ATOM 1587 C CA . ALA B 1 21 ? 21.125 5.336 -0.554 1 95.69 21 ALA B CA 1
ATOM 1588 C C . ALA B 1 21 ? 20.422 5.238 -1.907 1 95.69 21 ALA B C 1
ATOM 1590 O O . ALA B 1 21 ? 20.859 5.855 -2.883 1 95.69 21 ALA B O 1
ATOM 1591 N N . VAL B 1 22 ? 19.312 4.543 -1.992 1 96.88 22 VAL B N 1
ATOM 1592 C CA . VAL B 1 22 ? 18.609 4.305 -3.25 1 96.88 22 VAL B CA 1
ATOM 1593 C C . VAL B 1 22 ? 17.922 5.59 -3.715 1 96.88 22 VAL B C 1
ATOM 1595 O O . VAL B 1 22 ? 17.891 5.887 -4.91 1 96.88 22 VAL B O 1
ATOM 1598 N N . LEU B 1 23 ? 17.422 6.383 -2.75 1 95.25 23 LEU B N 1
ATOM 1599 C CA . LEU B 1 23 ? 16.656 7.582 -3.064 1 95.25 23 LEU B CA 1
ATOM 1600 C C . LEU B 1 23 ? 17.578 8.781 -3.252 1 95.25 23 LEU B C 1
ATOM 1602 O O . LEU B 1 23 ? 17.109 9.898 -3.496 1 95.25 23 LEU B O 1
ATOM 1606 N N . SER B 1 24 ? 18.844 8.617 -3.168 1 92.44 24 SER B N 1
ATOM 1607 C CA . SER B 1 24 ? 19.797 9.719 -3.076 1 92.44 24 SER B CA 1
ATOM 1608 C C . SER B 1 24 ? 19.781 10.578 -4.336 1 92.44 24 SER B C 1
ATOM 1610 O O . SER B 1 24 ? 20.141 11.758 -4.293 1 92.44 24 SER B O 1
ATOM 1612 N N . ASN B 1 25 ? 19.312 10.055 -5.438 1 90 25 ASN B N 1
ATOM 1613 C CA . ASN B 1 25 ? 19.219 10.828 -6.676 1 90 25 ASN B CA 1
ATOM 1614 C C . ASN B 1 25 ? 17.969 11.695 -6.699 1 90 25 ASN B C 1
ATOM 1616 O O . ASN B 1 25 ? 17.859 12.609 -7.523 1 90 25 ASN B O 1
ATOM 1620 N N . TYR B 1 26 ? 17.031 11.484 -5.777 1 90.06 26 TYR B N 1
ATOM 1621 C CA . TYR B 1 26 ? 15.742 12.164 -5.824 1 90.06 26 TYR B CA 1
ATOM 1622 C C . TYR B 1 26 ? 15.516 12.992 -4.562 1 90.06 26 TYR B C 1
ATOM 1624 O O . TYR B 1 26 ? 14.812 14.008 -4.594 1 90.06 26 TYR B O 1
ATOM 1632 N N . LEU B 1 27 ? 16.062 12.453 -3.484 1 93.19 27 LEU B N 1
ATOM 1633 C CA . LEU B 1 27 ? 15.906 13.125 -2.195 1 93.19 27 LEU B CA 1
ATOM 1634 C C . LEU B 1 27 ? 17.266 13.32 -1.521 1 93.19 27 LEU B C 1
ATOM 1636 O O . LEU B 1 27 ? 18.031 12.367 -1.369 1 93.19 27 LEU B O 1
ATOM 1640 N N . ASP B 1 28 ? 17.469 14.547 -1.152 1 93.94 28 ASP B N 1
ATOM 1641 C CA . ASP B 1 28 ? 18.641 14.719 -0.298 1 93.94 28 ASP B CA 1
ATOM 1642 C C . ASP B 1 28 ? 18.344 14.297 1.139 1 93.94 28 ASP B C 1
ATOM 1644 O O . ASP B 1 28 ? 17.25 13.805 1.43 1 93.94 28 ASP B O 1
ATOM 1648 N N . GLU B 1 29 ? 19.297 14.414 1.934 1 94.25 29 GLU B N 1
ATOM 1649 C CA . GLU B 1 29 ? 19.203 13.906 3.301 1 94.25 29 GLU B CA 1
ATOM 1650 C C . GLU B 1 29 ? 18.031 14.547 4.047 1 94.25 29 GLU B C 1
ATOM 1652 O O . GLU B 1 29 ? 17.281 13.859 4.734 1 94.25 29 GLU B O 1
ATOM 1657 N N . HIS B 1 30 ? 17.859 15.836 3.914 1 96 30 HIS B N 1
ATOM 1658 C CA . HIS B 1 30 ? 16.781 16.531 4.605 1 96 30 HIS B CA 1
ATOM 1659 C C . HIS B 1 30 ? 15.414 16.109 4.07 1 96 30 HIS B C 1
ATOM 1661 O O . HIS B 1 30 ? 14.484 15.898 4.844 1 96 30 HIS B O 1
ATOM 1667 N N . ASP B 1 31 ? 15.344 16.016 2.75 1 96.38 31 ASP B N 1
ATOM 1668 C CA . ASP B 1 31 ? 14.086 15.562 2.148 1 96.38 31 ASP B CA 1
ATOM 1669 C C . ASP B 1 31 ? 13.688 14.188 2.68 1 96.38 31 ASP B C 1
ATOM 1671 O O . ASP B 1 31 ? 12.516 13.945 2.967 1 96.38 31 ASP B O 1
ATOM 1675 N N . TYR B 1 32 ? 14.664 13.336 2.793 1 96.06 32 TYR B N 1
ATOM 1676 C CA . TYR B 1 32 ? 14.383 11.992 3.291 1 96.06 32 TYR B CA 1
ATOM 1677 C C . TYR B 1 32 ? 13.938 12.031 4.746 1 96.06 32 TYR B C 1
ATOM 1679 O O . TYR B 1 32 ? 13.008 11.32 5.137 1 96.06 32 TYR B O 1
ATOM 1687 N N . GLU B 1 33 ? 14.602 12.812 5.52 1 96.75 33 GLU B N 1
ATOM 1688 C CA . GLU B 1 33 ? 14.219 12.945 6.922 1 96.75 33 GLU B CA 1
ATOM 1689 C C . GLU B 1 33 ? 12.805 13.508 7.059 1 96.75 33 GLU B C 1
ATOM 1691 O O . GLU B 1 33 ? 12.047 13.094 7.941 1 96.75 33 GLU B O 1
ATOM 1696 N N . ILE B 1 34 ? 12.508 14.453 6.238 1 97.44 34 ILE B N 1
ATOM 1697 C CA . ILE B 1 34 ? 11.164 15.023 6.215 1 97.44 34 ILE B CA 1
ATOM 1698 C C . ILE B 1 34 ? 10.148 13.93 5.875 1 97.44 34 ILE B C 1
ATOM 1700 O O . ILE B 1 34 ? 9.133 13.781 6.562 1 97.44 34 ILE B O 1
ATOM 1704 N N . PHE B 1 35 ? 10.461 13.141 4.871 1 97.06 35 PHE B N 1
ATOM 1705 C CA . PHE B 1 35 ? 9.594 12.023 4.508 1 97.06 35 PHE B CA 1
ATOM 1706 C C . PHE B 1 35 ? 9.414 11.07 5.684 1 97.06 35 PHE B C 1
ATOM 1708 O O . PHE B 1 35 ? 8.289 10.695 6.016 1 97.06 35 PHE B O 1
ATOM 1715 N N . ARG B 1 36 ? 10.469 10.688 6.273 1 96.88 36 ARG B N 1
ATOM 1716 C CA . ARG B 1 36 ? 10.398 9.727 7.363 1 96.88 36 ARG B CA 1
ATOM 1717 C C . ARG B 1 36 ? 9.523 10.242 8.5 1 96.88 36 ARG B C 1
ATOM 1719 O O . ARG B 1 36 ? 8.719 9.492 9.062 1 96.88 36 ARG B O 1
ATOM 1726 N N . ALA B 1 37 ? 9.688 11.5 8.867 1 97.44 37 ALA B N 1
ATOM 1727 C CA . ALA B 1 37 ? 8.867 12.102 9.914 1 97.44 37 ALA B CA 1
ATOM 1728 C C . ALA B 1 37 ? 7.391 12.102 9.531 1 97.44 37 ALA B C 1
ATOM 1730 O O . ALA B 1 37 ? 6.527 11.773 10.352 1 97.44 37 ALA B O 1
ATOM 1731 N N . LEU B 1 38 ? 7.141 12.43 8.289 1 97.88 38 LEU B N 1
ATOM 1732 C CA . LEU B 1 38 ? 5.77 12.484 7.793 1 97.88 38 LEU B CA 1
ATOM 1733 C C . LEU B 1 38 ? 5.184 11.086 7.672 1 97.88 38 LEU B C 1
ATOM 1735 O O . LEU B 1 38 ? 3.977 10.898 7.844 1 97.88 38 LEU B O 1
ATOM 1739 N N . ASN B 1 39 ? 6.008 10.094 7.32 1 97.75 39 ASN B N 1
ATOM 1740 C CA . ASN B 1 39 ? 5.547 8.711 7.305 1 97.75 39 ASN B CA 1
ATOM 1741 C C . ASN B 1 39 ? 5.105 8.25 8.688 1 97.75 39 ASN B C 1
ATOM 1743 O O . ASN B 1 39 ? 4.133 7.504 8.82 1 97.75 39 ASN B O 1
ATOM 1747 N N . GLU B 1 40 ? 5.824 8.688 9.656 1 96.25 40 GLU B N 1
ATOM 1748 C CA . GLU B 1 40 ? 5.461 8.359 11.031 1 96.25 40 GLU B CA 1
ATOM 1749 C C . GLU B 1 40 ? 4.176 9.07 11.453 1 96.25 40 GLU B C 1
ATOM 1751 O O . GLU B 1 40 ? 3.328 8.477 12.125 1 96.25 40 GLU B O 1
ATOM 1756 N N . ASN B 1 41 ? 4.094 10.297 11.078 1 96.56 41 ASN B N 1
ATOM 1757 C CA . ASN B 1 41 ? 2.947 11.141 11.383 1 96.56 41 ASN B CA 1
ATOM 1758 C C . ASN B 1 41 ? 2.674 12.141 10.266 1 96.56 41 ASN B C 1
ATOM 1760 O O . ASN B 1 41 ? 3.303 13.203 10.203 1 96.56 41 ASN B O 1
ATOM 1764 N N . GLY B 1 42 ? 1.693 11.836 9.484 1 97.5 42 GLY B N 1
ATOM 1765 C CA . GLY B 1 42 ? 1.394 12.641 8.312 1 97.5 42 GLY B CA 1
ATOM 1766 C C . GLY B 1 42 ? 0.891 14.031 8.656 1 97.5 42 GLY B C 1
ATOM 1767 O O . GLY B 1 42 ? 0.867 14.914 7.805 1 97.5 42 GLY B O 1
ATOM 1768 N N . ARG B 1 43 ? 0.538 14.258 9.906 1 96.25 43 ARG B N 1
ATOM 1769 C CA . ARG B 1 43 ? -0.049 15.539 10.281 1 96.25 43 ARG B CA 1
ATOM 1770 C C . ARG B 1 43 ? 0.879 16.312 11.219 1 96.25 43 ARG B C 1
ATOM 1772 O O . ARG B 1 43 ? 0.471 17.297 11.828 1 96.25 43 ARG B O 1
ATOM 1779 N N . ILE B 1 44 ? 2.107 15.82 11.344 1 96.75 44 ILE B N 1
ATOM 1780 C CA . ILE B 1 44 ? 3.08 16.562 12.133 1 96.75 44 ILE B CA 1
ATOM 1781 C C . ILE B 1 44 ? 3.17 18 11.625 1 96.75 44 ILE B C 1
ATOM 1783 O O . ILE B 1 44 ? 3.148 18.234 10.422 1 96.75 44 ILE B O 1
ATOM 1787 N N . SER B 1 45 ? 3.229 18.969 12.57 1 96.44 45 SER B N 1
ATOM 1788 C CA . SER B 1 45 ? 3.277 20.359 12.172 1 96.44 45 SER B CA 1
ATOM 1789 C C . SER B 1 45 ? 4.625 20.719 11.547 1 96.44 45 SER B C 1
ATOM 1791 O O . SER B 1 45 ? 5.633 20.062 11.836 1 96.44 45 SER B O 1
ATOM 1793 N N . ASP B 1 46 ? 4.594 21.734 10.734 1 96.38 46 ASP B N 1
ATOM 1794 C CA . ASP B 1 46 ? 5.848 22.188 10.148 1 96.38 46 ASP B CA 1
ATOM 1795 C C . ASP B 1 46 ? 6.82 22.656 11.227 1 96.38 46 ASP B C 1
ATOM 1797 O O . ASP B 1 46 ? 8.039 22.5 11.086 1 96.38 46 ASP B O 1
ATOM 1801 N N . THR B 1 47 ? 6.297 23.188 12.305 1 97.06 47 THR B N 1
ATOM 1802 C CA . THR B 1 47 ? 7.137 23.609 13.422 1 97.06 47 THR B CA 1
ATOM 1803 C C . THR B 1 47 ? 7.855 22.406 14.039 1 97.06 47 THR B C 1
ATOM 1805 O O . THR B 1 47 ? 9.078 22.438 14.211 1 97.06 47 THR B O 1
ATOM 1808 N N . GLU B 1 48 ? 7.152 21.359 14.336 1 97.38 48 GLU B N 1
ATOM 1809 C CA . GLU B 1 48 ? 7.738 20.156 14.914 1 97.38 48 GLU B CA 1
ATOM 1810 C C . GLU B 1 48 ? 8.695 19.484 13.93 1 97.38 48 GLU B C 1
ATOM 1812 O O . GLU B 1 48 ? 9.75 18.984 14.32 1 97.38 48 GLU B O 1
ATOM 1817 N N . LEU B 1 49 ? 8.266 19.453 12.719 1 96.69 49 LEU B N 1
ATOM 1818 C CA . LEU B 1 49 ? 9.102 18.891 11.664 1 96.69 49 LEU B CA 1
ATOM 1819 C C . LEU B 1 49 ? 10.438 19.625 11.578 1 96.69 49 LEU B C 1
ATOM 1821 O O . LEU B 1 49 ? 11.492 18.984 11.469 1 96.69 49 LEU B O 1
ATOM 1825 N N . ALA B 1 50 ? 10.414 20.906 11.625 1 97.69 50 ALA B N 1
ATOM 1826 C CA . ALA B 1 50 ? 11.609 21.75 11.586 1 97.69 50 ALA B CA 1
ATOM 1827 C C . ALA B 1 50 ? 12.555 21.406 12.742 1 97.69 50 ALA B C 1
ATOM 1829 O O . ALA B 1 50 ? 13.766 21.266 12.539 1 97.69 50 ALA B O 1
ATOM 1830 N N . GLU B 1 51 ? 12.039 21.25 13.906 1 97.25 51 GLU B N 1
ATOM 1831 C CA . GLU B 1 51 ? 12.812 20.891 15.094 1 97.25 51 GLU B CA 1
ATOM 1832 C C . GLU B 1 51 ? 13.477 19.531 14.922 1 97.25 51 GLU B C 1
ATOM 1834 O O . GLU B 1 51 ? 14.641 19.344 15.273 1 97.25 51 GLU B O 1
ATOM 1839 N N . ARG B 1 52 ? 12.773 18.672 14.297 1 95.56 52 ARG B N 1
ATOM 1840 C CA . ARG B 1 52 ? 13.242 17.297 14.148 1 95.56 52 ARG B CA 1
ATOM 1841 C C . ARG B 1 52 ? 14.367 17.203 13.125 1 95.56 52 ARG B C 1
ATOM 1843 O O . ARG B 1 52 ? 15.305 16.422 13.289 1 95.56 52 ARG B O 1
ATOM 1850 N N . VAL B 1 53 ? 14.281 17.938 12.078 1 96.06 53 VAL B N 1
ATOM 1851 C CA . VAL B 1 53 ? 15.195 17.719 10.961 1 96.06 53 VAL B CA 1
ATOM 1852 C C . VAL B 1 53 ? 16.297 18.781 10.992 1 96.06 53 VAL B C 1
ATOM 1854 O O . VAL B 1 53 ? 17.25 18.719 10.211 1 96.06 53 VAL B O 1
ATOM 1857 N N . GLY B 1 54 ? 16.203 19.797 11.836 1 96.38 54 GLY B N 1
ATOM 1858 C CA . GLY B 1 54 ? 17.234 20.797 11.992 1 96.38 54 GLY B CA 1
ATOM 1859 C C . GLY B 1 54 ? 17.219 21.859 10.906 1 96.38 54 GLY B C 1
ATOM 1860 O O . GLY B 1 54 ? 18.266 22.266 10.414 1 96.38 54 GLY B O 1
ATOM 1861 N N . LEU B 1 55 ? 16.125 22.234 10.453 1 97.31 55 LEU B N 1
ATOM 1862 C CA . LEU B 1 55 ? 15.906 23.297 9.477 1 97.31 55 LEU B CA 1
ATOM 1863 C C . LEU B 1 55 ? 14.922 24.328 10.008 1 97.31 55 LEU B C 1
ATOM 1865 O O . LEU B 1 55 ? 14.305 24.125 11.055 1 97.31 55 LEU B O 1
ATOM 1869 N N . SER B 1 56 ? 14.852 25.422 9.289 1 97.69 56 SER B N 1
ATOM 1870 C CA . SER B 1 56 ? 13.828 26.391 9.625 1 97.69 56 SER B CA 1
ATOM 1871 C C . SER B 1 56 ? 12.445 25.922 9.203 1 97.69 56 SER B C 1
ATOM 1873 O O . SER B 1 56 ? 12.32 25.078 8.312 1 97.69 56 SER B O 1
ATOM 1875 N N . ARG B 1 57 ? 11.461 26.438 9.875 1 97.75 57 ARG B N 1
ATOM 1876 C CA . ARG B 1 57 ? 10.078 26.125 9.508 1 97.75 57 ARG B CA 1
ATOM 1877 C C . ARG B 1 57 ? 9.812 26.453 8.047 1 97.75 57 ARG B C 1
ATOM 1879 O O . ARG B 1 57 ? 9.141 25.688 7.344 1 97.75 57 ARG B O 1
ATOM 1886 N N . THR B 1 58 ? 10.289 27.547 7.594 1 97.94 58 THR B N 1
ATOM 1887 C CA . THR B 1 58 ? 10.094 27.984 6.215 1 97.94 58 THR B CA 1
ATOM 1888 C C . THR B 1 58 ? 10.75 27.016 5.242 1 97.94 58 THR B C 1
ATOM 1890 O O . THR B 1 58 ? 10.156 26.641 4.227 1 97.94 58 THR B O 1
ATOM 1893 N N . ALA B 1 59 ? 11.922 26.578 5.516 1 97.69 59 ALA B N 1
ATOM 1894 C CA . ALA B 1 59 ? 12.648 25.641 4.664 1 97.69 59 ALA B CA 1
ATOM 1895 C C . ALA B 1 59 ? 11.93 24.312 4.582 1 97.69 59 ALA B C 1
ATOM 1897 O O . ALA B 1 59 ? 11.781 23.734 3.496 1 97.69 59 ALA B O 1
ATOM 1898 N N . VAL B 1 60 ? 11.492 23.828 5.719 1 97.56 60 VAL B N 1
ATOM 1899 C CA . VAL B 1 60 ? 10.781 22.547 5.773 1 97.56 60 VAL B CA 1
ATOM 1900 C C . VAL B 1 60 ? 9.484 22.641 4.973 1 97.56 60 VAL B C 1
ATOM 1902 O O . VAL B 1 60 ? 9.148 21.734 4.211 1 97.56 60 VAL B O 1
ATOM 1905 N N . ARG B 1 61 ? 8.75 23.688 5.215 1 97.31 61 ARG B N 1
ATOM 1906 C CA . ARG B 1 61 ? 7.5 23.875 4.492 1 97.31 61 ARG B CA 1
ATOM 1907 C C . ARG B 1 61 ? 7.73 23.891 2.986 1 97.31 61 ARG B C 1
ATOM 1909 O O . ARG B 1 61 ? 7.02 23.203 2.24 1 97.31 61 ARG B O 1
ATOM 1916 N N . ARG B 1 62 ? 8.664 24.609 2.566 1 97.69 62 ARG B N 1
ATOM 1917 C CA . ARG B 1 62 ? 8.984 24.703 1.146 1 97.69 62 ARG B CA 1
ATOM 1918 C C . ARG B 1 62 ? 9.352 23.328 0.587 1 97.69 62 ARG B C 1
ATOM 1920 O O . ARG B 1 62 ? 8.891 22.938 -0.488 1 97.69 62 ARG B O 1
ATOM 1927 N N . ARG B 1 63 ? 10.18 22.641 1.288 1 97.06 63 ARG B N 1
ATOM 1928 C CA . ARG B 1 63 ? 10.617 21.328 0.848 1 97.06 63 ARG B CA 1
ATOM 1929 C C . ARG B 1 63 ? 9.445 20.344 0.812 1 97.06 63 ARG B C 1
ATOM 1931 O O . ARG B 1 63 ? 9.297 19.578 -0.148 1 97.06 63 ARG B O 1
ATOM 1938 N N . ARG B 1 64 ? 8.672 20.312 1.859 1 96.88 64 ARG B N 1
ATOM 1939 C CA . ARG B 1 64 ? 7.5 19.438 1.899 1 96.88 64 ARG B CA 1
ATOM 1940 C C . ARG B 1 64 ? 6.574 19.719 0.719 1 96.88 64 ARG B C 1
ATOM 1942 O O . ARG B 1 64 ? 6.148 18.781 0.03 1 96.88 64 ARG B O 1
ATOM 1949 N N . GLU B 1 65 ? 6.289 20.969 0.525 1 96.75 65 GLU B N 1
ATOM 1950 C CA . GLU B 1 65 ? 5.395 21.359 -0.56 1 96.75 65 GLU B CA 1
ATOM 1951 C C . GLU B 1 65 ? 5.977 20.984 -1.919 1 96.75 65 GLU B C 1
ATOM 1953 O O . GLU B 1 65 ? 5.25 20.531 -2.809 1 96.75 65 GLU B O 1
ATOM 1958 N N . LYS B 1 66 ? 7.25 21.203 -2.08 1 96.06 66 LYS B N 1
ATOM 1959 C CA . LYS B 1 66 ? 7.91 20.844 -3.328 1 96.06 66 LYS B CA 1
ATOM 1960 C C . LYS B 1 66 ? 7.805 19.344 -3.584 1 96.06 66 LYS B C 1
ATOM 1962 O O . LYS B 1 66 ? 7.547 18.906 -4.711 1 96.06 66 LYS B O 1
ATOM 1967 N N . LEU B 1 67 ? 8.055 18.516 -2.535 1 94.94 67 LEU B N 1
ATOM 1968 C CA . LEU B 1 67 ? 7.949 17.062 -2.646 1 94.94 67 LEU B CA 1
ATOM 1969 C C . LEU B 1 67 ? 6.535 16.656 -3.037 1 94.94 67 LEU B C 1
ATOM 1971 O O . LEU B 1 67 ? 6.352 15.734 -3.84 1 94.94 67 LEU B O 1
ATOM 1975 N N . GLN B 1 68 ? 5.574 17.297 -2.529 1 95.12 68 GLN B N 1
ATOM 1976 C CA . GLN B 1 68 ? 4.184 16.984 -2.842 1 95.12 68 GLN B CA 1
ATOM 1977 C C . GLN B 1 68 ? 3.818 17.453 -4.25 1 95.12 68 GLN B C 1
ATOM 1979 O O . GLN B 1 68 ? 3.148 16.734 -4.992 1 95.12 68 GLN B O 1
ATOM 1984 N N . GLU B 1 69 ? 4.277 18.641 -4.625 1 94.69 69 GLU B N 1
ATOM 1985 C CA . GLU B 1 69 ? 3.969 19.203 -5.934 1 94.69 69 GLU B CA 1
ATOM 1986 C C . GLU B 1 69 ? 4.59 18.375 -7.055 1 94.69 69 GLU B C 1
ATOM 1988 O O . GLU B 1 69 ? 4.047 18.312 -8.156 1 94.69 69 GLU B O 1
ATOM 1993 N N . SER B 1 70 ? 5.746 17.766 -6.754 1 92.38 70 SER B N 1
ATOM 1994 C CA . SER B 1 70 ? 6.422 16.938 -7.746 1 92.38 70 SER B CA 1
ATOM 1995 C C . SER B 1 70 ? 5.777 15.555 -7.848 1 92.38 70 SER B C 1
ATOM 1997 O O . SER B 1 70 ? 6.199 14.727 -8.656 1 92.38 70 SER B O 1
ATOM 1999 N N . ASP B 1 71 ? 4.812 15.164 -7 1 91.19 71 ASP B N 1
ATOM 2000 C CA . ASP B 1 71 ? 4.039 13.93 -6.965 1 91.19 71 ASP B CA 1
ATOM 2001 C C . ASP B 1 71 ? 4.891 12.766 -6.461 1 91.19 71 ASP B C 1
ATOM 2003 O O . ASP B 1 71 ? 4.512 11.602 -6.617 1 91.19 71 ASP B O 1
ATOM 2007 N N . VAL B 1 72 ? 6.062 13.07 -5.973 1 92.44 72 VAL B N 1
ATOM 2008 C CA . VAL B 1 72 ? 6.922 12.023 -5.434 1 92.44 72 VAL B CA 1
ATOM 2009 C C . VAL B 1 72 ? 6.441 11.625 -4.043 1 92.44 72 VAL B C 1
ATOM 2011 O O . VAL B 1 72 ? 6.637 10.484 -3.613 1 92.44 72 VAL B O 1
ATOM 2014 N N . LEU B 1 73 ? 5.883 12.57 -3.375 1 95.75 73 LEU B N 1
ATOM 2015 C CA . LEU B 1 73 ? 5.418 12.359 -2.008 1 95.75 73 LEU B CA 1
ATOM 2016 C C . LEU B 1 73 ? 3.924 12.648 -1.893 1 95.75 73 LEU B C 1
ATOM 2018 O O . LEU B 1 73 ? 3.447 13.68 -2.373 1 95.75 73 LEU B O 1
ATOM 2022 N N . GLU B 1 74 ? 3.232 11.734 -1.33 1 97.06 74 GLU B N 1
ATOM 2023 C CA . GLU B 1 74 ? 1.816 11.906 -1.021 1 97.06 74 GLU B CA 1
ATOM 2024 C C . GLU B 1 74 ? 1.556 11.758 0.475 1 97.06 74 GLU B C 1
ATOM 2026 O O . GLU B 1 74 ? 2.123 10.883 1.126 1 97.06 74 GLU B O 1
ATOM 2031 N N . ILE B 1 75 ? 0.822 12.641 1.018 1 98.19 75 ILE B N 1
ATOM 2032 C CA . ILE B 1 75 ? 0.353 12.508 2.393 1 98.19 75 ILE B CA 1
ATOM 2033 C C . ILE B 1 75 ? -1.147 12.227 2.4 1 98.19 75 ILE B C 1
ATOM 2035 O O . ILE B 1 75 ? -1.943 13.047 1.94 1 98.19 75 ILE B O 1
ATOM 2039 N N . LEU B 1 76 ? -1.55 11.078 2.906 1 98.44 76 LEU B N 1
ATOM 2040 C CA . LEU B 1 76 ? -2.943 10.664 2.803 1 98.44 76 LEU B CA 1
ATOM 2041 C C . LEU B 1 76 ? -3.324 9.75 3.963 1 98.44 76 LEU B C 1
ATOM 2043 O O . LEU B 1 76 ? -2.455 9.289 4.707 1 98.44 76 LEU B O 1
ATOM 2047 N N . ALA B 1 77 ? -4.578 9.594 4.117 1 98.19 77 ALA B N 1
ATOM 2048 C CA . ALA B 1 77 ? -5.098 8.641 5.098 1 98.19 77 ALA B CA 1
ATOM 2049 C C . ALA B 1 77 ? -5.32 7.273 4.465 1 98.19 77 ALA B C 1
ATOM 2051 O O . ALA B 1 77 ? -5.707 7.176 3.299 1 98.19 77 ALA B O 1
ATOM 2052 N N . VAL B 1 78 ? -5.07 6.273 5.203 1 97.69 78 VAL B N 1
ATOM 2053 C CA . VAL B 1 78 ? -5.383 4.895 4.832 1 97.69 78 VAL B CA 1
ATOM 2054 C C . VAL B 1 78 ? -6.152 4.219 5.961 1 97.69 78 VAL B C 1
ATOM 2056 O O . VAL B 1 78 ? -6.027 4.602 7.125 1 97.69 78 VAL B O 1
ATOM 2059 N N . ILE B 1 79 ? -6.973 3.236 5.57 1 96.19 79 ILE B N 1
ATOM 2060 C CA . ILE B 1 79 ? -7.633 2.385 6.551 1 96.19 79 ILE B CA 1
ATOM 2061 C C . ILE B 1 79 ? -6.773 1.154 6.828 1 96.19 79 ILE B C 1
ATOM 2063 O O . ILE B 1 79 ? -6.324 0.481 5.898 1 96.19 79 ILE B O 1
ATOM 2067 N N . VAL B 1 80 ? -6.488 0.927 8.07 1 96.25 80 VAL B N 1
ATOM 2068 C CA . VAL B 1 80 ? -5.82 -0.311 8.469 1 96.25 80 VAL B CA 1
ATOM 2069 C C . VAL B 1 80 ? -6.844 -1.441 8.555 1 96.25 80 VAL B C 1
ATOM 2071 O O . VAL B 1 80 ? -7.457 -1.648 9.609 1 96.25 80 VAL B O 1
ATOM 2074 N N . LEU B 1 81 ? -6.969 -2.176 7.543 1 94.44 81 LEU B N 1
ATOM 2075 C CA . LEU B 1 81 ? -8.055 -3.133 7.352 1 94.44 81 LEU B CA 1
ATOM 2076 C C . LEU B 1 81 ? -8.016 -4.219 8.422 1 94.44 81 LEU B C 1
ATOM 2078 O O . LEU B 1 81 ? -9.062 -4.656 8.906 1 94.44 81 LEU B O 1
ATOM 2082 N N . GLN B 1 82 ? -6.84 -4.609 8.781 1 93.12 82 GLN B N 1
ATOM 2083 C CA . GLN B 1 82 ? -6.668 -5.645 9.797 1 93.12 82 GLN B CA 1
ATOM 2084 C C . GLN B 1 82 ? -7.238 -5.195 11.141 1 93.12 82 GLN B C 1
ATOM 2086 O O . GLN B 1 82 ? -7.758 -6.016 11.906 1 93.12 82 GLN B O 1
ATOM 2091 N N . GLU B 1 83 ? -7.18 -3.936 11.453 1 91.62 83 GLU B N 1
ATOM 2092 C CA . GLU B 1 83 ? -7.719 -3.391 12.695 1 91.62 83 GLU B CA 1
ATOM 2093 C C . GLU B 1 83 ? -9.234 -3.264 12.633 1 91.62 83 GLU B C 1
ATOM 2095 O O . GLU B 1 83 ? -9.898 -3.156 13.664 1 91.62 83 GLU B O 1
ATOM 2100 N N . ALA B 1 84 ? -9.812 -3.254 11.438 1 89.38 84 ALA B N 1
ATOM 2101 C CA . ALA B 1 84 ? -11.266 -3.213 11.258 1 89.38 84 ALA B CA 1
ATOM 2102 C C . ALA B 1 84 ? -11.828 -4.609 11.023 1 89.38 84 ALA B C 1
ATOM 2104 O O . ALA B 1 84 ? -12.945 -4.758 10.531 1 89.38 84 ALA B O 1
ATOM 2105 N N . ASP B 1 85 ? -11.008 -5.637 11.141 1 90.88 85 ASP B N 1
ATOM 2106 C CA . ASP B 1 85 ? -11.383 -7.043 11.031 1 90.88 85 ASP B CA 1
ATOM 2107 C C . ASP B 1 85 ? -11.914 -7.355 9.633 1 90.88 85 ASP B C 1
ATOM 2109 O O . ASP B 1 85 ? -12.883 -8.102 9.477 1 90.88 85 ASP B O 1
ATOM 2113 N N . LEU B 1 86 ? -11.453 -6.676 8.688 1 96.44 86 LEU B N 1
ATOM 2114 C CA . LEU B 1 86 ? -11.758 -6.945 7.285 1 96.44 86 LEU B CA 1
ATOM 2115 C C . LEU B 1 86 ? -10.742 -7.906 6.68 1 96.44 86 LEU B C 1
ATOM 2117 O O . LEU B 1 86 ? -9.617 -8.016 7.176 1 96.44 86 LEU B O 1
ATOM 2121 N N . VAL B 1 87 ? -11.188 -8.609 5.664 1 97.38 87 VAL B N 1
ATOM 2122 C CA . VAL B 1 87 ? -10.289 -9.57 5.027 1 97.38 87 VAL B CA 1
ATOM 2123 C C . VAL B 1 87 ? -9.75 -8.984 3.723 1 97.38 87 VAL B C 1
ATOM 2125 O O . VAL B 1 87 ? -10.414 -8.172 3.076 1 97.38 87 VAL B O 1
ATOM 2128 N N . THR B 1 88 ? -8.57 -9.352 3.416 1 98.25 88 THR B N 1
ATOM 2129 C CA . THR B 1 88 ? -7.883 -8.852 2.229 1 98.25 88 THR B CA 1
ATOM 2130 C C . THR B 1 88 ? -7.293 -10.008 1.419 1 98.25 88 THR B C 1
ATOM 2132 O O . THR B 1 88 ? -7.066 -11.094 1.95 1 98.25 88 THR B O 1
ATOM 2135 N N . ALA B 1 89 ? -7.125 -9.75 0.139 1 98.5 89 ALA B N 1
ATOM 2136 C CA . ALA B 1 89 ? -6.461 -10.711 -0.739 1 98.5 89 ALA B CA 1
ATOM 2137 C C . ALA B 1 89 ? -5.715 -10.008 -1.864 1 98.5 89 ALA B C 1
ATOM 2139 O O . ALA B 1 89 ? -6.066 -8.883 -2.242 1 98.5 89 ALA B O 1
ATOM 2140 N N . GLN B 1 90 ? -4.699 -10.641 -2.266 1 98.44 90 GLN B N 1
ATOM 2141 C CA . GLN B 1 90 ? -4.055 -10.305 -3.531 1 98.44 90 GLN B CA 1
ATOM 2142 C C . GLN B 1 90 ? -4.562 -11.188 -4.664 1 98.44 90 GLN B C 1
ATOM 2144 O O . GLN B 1 90 ? -4.711 -12.398 -4.488 1 98.44 90 GLN B O 1
ATOM 2149 N N . VAL B 1 91 ? -4.848 -10.586 -5.766 1 98.75 91 VAL B N 1
ATOM 2150 C CA . VAL B 1 91 ? -5.312 -11.336 -6.934 1 98.75 91 VAL B CA 1
ATOM 2151 C C . VAL B 1 91 ? -4.312 -11.18 -8.078 1 98.75 91 VAL B C 1
ATOM 2153 O O . VAL B 1 91 ? -3.963 -10.055 -8.461 1 98.75 91 VAL B O 1
ATOM 2156 N N . LEU B 1 92 ? -3.812 -12.289 -8.57 1 98.56 92 LEU B N 1
ATOM 2157 C CA . LEU B 1 92 ? -2.918 -12.352 -9.719 1 98.56 92 LEU B CA 1
ATOM 2158 C C . LEU B 1 92 ? -3.672 -12.797 -10.969 1 98.56 92 LEU B C 1
ATOM 2160 O O . LEU B 1 92 ? -4.332 -13.836 -10.961 1 98.56 92 LEU B O 1
ATOM 2164 N N . VAL B 1 93 ? -3.504 -12.016 -12.047 1 98.62 93 VAL B N 1
ATOM 2165 C CA . VAL B 1 93 ? -4.359 -12.234 -13.203 1 98.62 93 VAL B CA 1
ATOM 2166 C C . VAL B 1 93 ? -3.5 -12.445 -14.445 1 98.62 93 VAL B C 1
ATOM 2168 O O . VAL B 1 93 ? -2.514 -11.734 -14.656 1 98.62 93 VAL B O 1
ATOM 2171 N N . THR B 1 94 ? -3.83 -13.422 -15.25 1 98.25 94 THR B N 1
ATOM 2172 C CA . THR B 1 94 ? -3.314 -13.562 -16.609 1 98.25 94 THR B CA 1
ATOM 2173 C C . THR B 1 94 ? -4.371 -13.164 -17.625 1 98.25 94 THR B C 1
ATOM 2175 O O . THR B 1 94 ? -5.547 -13.508 -17.484 1 98.25 94 THR B O 1
ATOM 2178 N N . PHE B 1 95 ? -3.949 -12.445 -18.594 1 97.69 95 PHE B N 1
ATOM 2179 C CA . PHE B 1 95 ? -4.871 -11.961 -19.609 1 97.69 95 PHE B CA 1
ATOM 2180 C C . PHE B 1 95 ? -4.855 -12.883 -20.828 1 97.69 95 PHE B C 1
ATOM 2182 O O . PHE B 1 95 ? -3.838 -13.5 -21.141 1 97.69 95 PHE B O 1
ATOM 2189 N N . ASP B 1 96 ? -6 -12.867 -21.453 1 95.81 96 ASP B N 1
ATOM 2190 C CA . ASP B 1 96 ? -6.07 -13.438 -22.797 1 95.81 96 ASP B CA 1
ATOM 2191 C C . ASP B 1 96 ? -5.344 -12.555 -23.797 1 95.81 96 ASP B C 1
ATOM 2193 O O . ASP B 1 96 ? -5.73 -11.398 -24.016 1 95.81 96 ASP B O 1
ATOM 2197 N N . GLN B 1 97 ? -4.395 -13.117 -24.438 1 91.38 97 GLN B N 1
ATOM 2198 C CA . GLN B 1 97 ? -3.512 -12.328 -25.281 1 91.38 97 GLN B CA 1
ATOM 2199 C C . GLN B 1 97 ? -4.18 -12.016 -26.625 1 91.38 97 GLN B C 1
ATOM 2201 O O . GLN B 1 97 ? -3.686 -11.188 -27.391 1 91.38 97 GLN B O 1
ATOM 2206 N N . HIS B 1 98 ? -5.324 -12.555 -26.875 1 92.5 98 HIS B N 1
ATOM 2207 C CA . HIS B 1 98 ? -6.004 -12.359 -28.141 1 92.5 98 HIS B CA 1
ATOM 2208 C C . HIS B 1 98 ? -6.98 -11.188 -28.078 1 92.5 98 HIS B C 1
ATOM 2210 O O . HIS B 1 98 ? -7.543 -10.781 -29.094 1 92.5 98 HIS B O 1
ATOM 2216 N N . VAL B 1 99 ? -7.121 -10.734 -26.906 1 88.56 99 VAL B N 1
ATOM 2217 C CA . VAL B 1 99 ? -8.055 -9.633 -26.734 1 88.56 99 VAL B CA 1
ATOM 2218 C C . VAL B 1 99 ? -7.371 -8.312 -27.078 1 88.56 99 VAL B C 1
ATOM 2220 O O . VAL B 1 99 ? -6.164 -8.156 -26.875 1 88.56 99 VAL B O 1
ATOM 2223 N N . SER B 1 100 ? -8.102 -7.387 -27.531 1 90.62 100 SER B N 1
ATOM 2224 C CA . SER B 1 100 ? -7.566 -6.113 -27.984 1 90.62 100 SER B CA 1
ATOM 2225 C C . SER B 1 100 ? -7.051 -5.273 -26.828 1 90.62 100 SER B C 1
ATOM 2227 O O . SER B 1 100 ? -7.43 -5.5 -25.672 1 90.62 100 SER B O 1
ATOM 2229 N N . SER B 1 101 ? -6.246 -4.293 -27.203 1 92.69 101 SER B N 1
ATOM 2230 C CA . SER B 1 101 ? -5.699 -3.359 -26.219 1 92.69 101 SER B CA 1
ATOM 2231 C C . SER B 1 101 ? -6.805 -2.537 -25.562 1 92.69 101 SER B C 1
ATOM 2233 O O . SER B 1 101 ? -6.727 -2.213 -24.375 1 92.69 101 SER B O 1
ATOM 2235 N N . ASP B 1 102 ? -7.848 -2.281 -26.312 1 95.12 102 ASP B N 1
ATOM 2236 C CA . ASP B 1 102 ? -8.953 -1.482 -25.781 1 95.12 102 ASP B CA 1
ATOM 2237 C C . ASP B 1 102 ? -9.68 -2.225 -24.672 1 95.12 102 ASP B C 1
ATOM 2239 O O . ASP B 1 102 ? -10.078 -1.619 -23.672 1 95.12 102 ASP B O 1
ATOM 2243 N N . VAL B 1 103 ? -9.836 -3.469 -24.891 1 95.69 103 VAL B N 1
ATOM 2244 C CA . VAL B 1 103 ? -10.5 -4.289 -23.875 1 95.69 103 VAL B CA 1
ATOM 2245 C C . VAL B 1 103 ? -9.664 -4.328 -22.609 1 95.69 103 VAL B C 1
ATOM 2247 O O . VAL B 1 103 ? -10.195 -4.246 -21.5 1 95.69 103 VAL B O 1
ATOM 2250 N N . ARG B 1 104 ? -8.422 -4.426 -22.766 1 95.94 104 ARG B N 1
ATOM 2251 C CA . ARG B 1 104 ? -7.5 -4.418 -21.625 1 95.94 104 ARG B CA 1
ATOM 2252 C C . ARG B 1 104 ? -7.59 -3.102 -20.859 1 95.94 104 ARG B C 1
ATOM 2254 O O . ARG B 1 104 ? -7.699 -3.1 -19.641 1 95.94 104 ARG B O 1
ATOM 2261 N N . LYS B 1 105 ? -7.543 -2.006 -21.594 1 97 105 LYS B N 1
ATOM 2262 C CA . LYS B 1 105 ? -7.625 -0.684 -20.984 1 97 105 LYS B CA 1
ATOM 2263 C C . LYS B 1 105 ? -8.938 -0.512 -20.219 1 97 105 LYS B C 1
ATOM 2265 O O . LYS B 1 105 ? -8.953 0.045 -19.125 1 97 105 LYS B O 1
ATOM 2270 N N . GLU B 1 106 ? -9.977 -0.984 -20.781 1 97 106 GLU B N 1
ATOM 2271 C CA . GLU B 1 106 ? -11.289 -0.89 -20.141 1 97 106 GLU B CA 1
ATOM 2272 C C . GLU B 1 106 ? -11.328 -1.688 -18.844 1 97 106 GLU B C 1
ATOM 2274 O O . GLU B 1 106 ? -11.891 -1.23 -17.844 1 97 106 GLU B O 1
ATOM 2279 N N . PHE B 1 107 ? -10.766 -2.842 -18.875 1 98 107 PHE B N 1
ATOM 2280 C CA . PHE B 1 107 ? -10.758 -3.689 -17.688 1 98 107 PHE B CA 1
ATOM 2281 C C . PHE B 1 107 ? -9.953 -3.049 -16.578 1 98 107 PHE B C 1
ATOM 2283 O O . PHE B 1 107 ? -10.398 -3.008 -15.422 1 98 107 PHE B O 1
ATOM 2290 N N . ILE B 1 108 ? -8.797 -2.549 -16.938 1 98.06 108 ILE B N 1
ATOM 2291 C CA . ILE B 1 108 ? -7.945 -1.894 -15.953 1 98.06 108 ILE B CA 1
ATOM 2292 C C . ILE B 1 108 ? -8.656 -0.665 -15.391 1 98.06 108 ILE B C 1
ATOM 2294 O O . ILE B 1 108 ? -8.641 -0.431 -14.18 1 98.06 108 ILE B O 1
ATOM 2298 N N . THR B 1 109 ? -9.297 0.102 -16.234 1 98.31 109 THR B N 1
ATOM 2299 C CA . THR B 1 109 ? -10.062 1.267 -15.797 1 98.31 109 THR B CA 1
ATOM 2300 C C . THR B 1 109 ? -11.156 0.862 -14.82 1 98.31 109 THR B C 1
ATOM 2302 O O . THR B 1 109 ? -11.367 1.529 -13.805 1 98.31 109 THR B O 1
ATOM 2305 N N . LYS B 1 110 ? -11.812 -0.214 -15.125 1 98.06 110 LYS B N 1
ATOM 2306 C CA . LYS B 1 110 ? -12.836 -0.747 -14.227 1 98.06 110 LYS B CA 1
ATOM 2307 C C . LYS B 1 110 ? -12.258 -1.037 -12.844 1 98.06 110 LYS B C 1
ATOM 2309 O O . LYS B 1 110 ? -12.852 -0.67 -11.828 1 98.06 110 LYS B O 1
ATOM 2314 N N . LEU B 1 111 ? -11.133 -1.676 -12.82 1 98.5 111 LEU B N 1
ATOM 2315 C CA . LEU B 1 111 ? -10.508 -2.016 -11.547 1 98.5 111 LEU B CA 1
ATOM 2316 C C . LEU B 1 111 ? -10.133 -0.758 -10.773 1 98.5 111 LEU B C 1
ATOM 2318 O O . LEU B 1 111 ? -10.281 -0.707 -9.547 1 98.5 111 LEU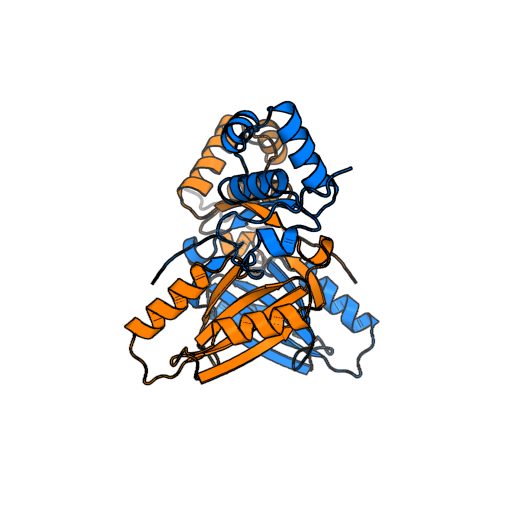 B O 1
ATOM 2322 N N . ILE B 1 112 ? -9.617 0.248 -11.508 1 98.38 112 ILE B N 1
ATOM 2323 C CA . ILE B 1 112 ? -9.219 1.51 -10.891 1 98.38 112 ILE B CA 1
ATOM 2324 C C . ILE B 1 112 ? -10.43 2.15 -10.203 1 98.38 112 ILE B C 1
ATOM 2326 O O . ILE B 1 112 ? -10.305 2.713 -9.117 1 98.38 112 ILE B O 1
ATOM 2330 N N . ASP B 1 113 ? -11.586 1.952 -10.742 1 97.94 113 ASP B N 1
ATOM 2331 C CA . ASP B 1 113 ? -12.797 2.621 -10.273 1 97.94 113 ASP B CA 1
ATOM 2332 C C . ASP B 1 113 ? -13.445 1.845 -9.125 1 97.94 113 ASP B C 1
ATOM 2334 O O . ASP B 1 113 ? -14.359 2.348 -8.469 1 97.94 113 ASP B O 1
ATOM 2338 N N . GLU B 1 114 ? -13.023 0.622 -8.898 1 98.12 114 GLU B N 1
ATOM 2339 C CA . GLU B 1 114 ? -13.586 -0.199 -7.828 1 98.12 114 GLU B CA 1
ATOM 2340 C C . GLU B 1 114 ? -13.117 0.277 -6.457 1 98.12 114 GLU B C 1
ATOM 2342 O O . GLU B 1 114 ? -11.914 0.364 -6.203 1 98.12 114 GLU B O 1
ATOM 2347 N N . GLY B 1 115 ? -14.023 0.473 -5.562 1 97.19 115 GLY B N 1
ATOM 2348 C CA . GLY B 1 115 ? -13.711 0.989 -4.238 1 97.19 115 GLY B CA 1
ATOM 2349 C C . GLY B 1 115 ? -13.102 -0.053 -3.32 1 97.19 115 GLY B C 1
ATOM 2350 O O . GLY B 1 115 ? -12.438 0.288 -2.34 1 97.19 115 GLY B O 1
ATOM 2351 N N . LEU B 1 116 ? -13.352 -1.269 -3.625 1 98.62 116 LEU B N 1
ATOM 2352 C CA . LEU B 1 116 ? -12.852 -2.332 -2.76 1 98.62 116 LEU B CA 1
ATOM 2353 C C . LEU B 1 116 ? -11.492 -2.83 -3.244 1 98.62 116 LEU B C 1
ATOM 2355 O O . LEU B 1 116 ? -10.953 -3.801 -2.703 1 98.62 116 LEU B O 1
ATOM 2359 N N . ILE B 1 117 ? -10.977 -2.203 -4.293 1 98.75 117 ILE B N 1
ATOM 2360 C CA . ILE B 1 117 ? -9.609 -2.41 -4.758 1 98.75 117 ILE B CA 1
ATOM 2361 C C . ILE B 1 117 ? -8.742 -1.23 -4.336 1 98.75 117 ILE B C 1
ATOM 2363 O O . ILE B 1 117 ? -9.07 -0.075 -4.617 1 98.75 117 ILE B O 1
ATOM 2367 N N . TYR B 1 118 ? -7.59 -1.59 -3.639 1 98 118 TYR B N 1
ATOM 2368 C CA . TYR B 1 118 ? -6.82 -0.462 -3.125 1 98 118 TYR B CA 1
ATOM 2369 C C . TYR B 1 118 ? -5.441 -0.405 -3.768 1 98 118 TYR B C 1
ATOM 2371 O O . TYR B 1 118 ? -4.73 0.593 -3.637 1 98 118 TYR B O 1
ATOM 2379 N N . ASN B 1 119 ? -5.055 -1.388 -4.461 1 98.25 119 ASN B N 1
ATOM 2380 C CA . ASN B 1 119 ? -3.865 -1.409 -5.301 1 98.25 119 ASN B CA 1
ATOM 2381 C C . ASN B 1 119 ? -4.102 -2.193 -6.59 1 98.25 119 ASN B C 1
ATOM 2383 O O . ASN B 1 119 ? -4.793 -3.213 -6.582 1 98.25 119 ASN B O 1
ATOM 2387 N N . ALA B 1 120 ? -3.531 -1.748 -7.668 1 98.75 120 ALA B N 1
ATOM 2388 C CA . ALA B 1 120 ? -3.553 -2.445 -8.953 1 98.75 120 ALA B CA 1
ATOM 2389 C C . ALA B 1 120 ? -2.338 -2.074 -9.797 1 98.75 120 ALA B C 1
ATOM 2391 O O . ALA B 1 120 ? -2.053 -0.891 -10 1 98.75 120 ALA B O 1
ATOM 2392 N N . SER B 1 121 ? -1.665 -3.086 -10.273 1 98.75 121 SER B N 1
ATOM 2393 C CA . SER B 1 121 ? -0.457 -2.852 -11.055 1 98.75 121 SER B CA 1
ATOM 2394 C C . SER B 1 121 ? -0.336 -3.855 -12.195 1 98.75 121 SER B C 1
ATOM 2396 O O . SER B 1 121 ? -0.643 -5.035 -12.031 1 98.75 121 SER B O 1
ATOM 2398 N N . SER B 1 122 ? 0.102 -3.41 -13.312 1 98.44 122 SER B N 1
ATOM 2399 C CA . SER B 1 122 ? 0.568 -4.316 -14.359 1 98.44 122 SER B CA 1
ATOM 2400 C C . SER B 1 122 ? 1.928 -4.914 -14.008 1 98.44 122 SER B C 1
ATOM 2402 O O . SER B 1 122 ? 2.756 -4.25 -13.375 1 98.44 122 SER B O 1
ATOM 2404 N N . CYS B 1 123 ? 2.066 -6.129 -14.414 1 98.19 123 CYS B N 1
ATOM 2405 C CA . CYS B 1 123 ? 3.311 -6.785 -14.039 1 98.19 123 CYS B CA 1
ATOM 2406 C C . CYS B 1 123 ? 3.836 -7.66 -15.172 1 98.19 123 CYS B C 1
ATOM 2408 O O . CYS B 1 123 ? 3.211 -7.75 -16.234 1 98.19 123 CYS B O 1
ATOM 2410 N N . LEU B 1 124 ? 5.098 -8.117 -15.039 1 96.5 124 LEU B N 1
ATOM 2411 C CA . LEU B 1 124 ? 5.746 -9.016 -15.984 1 96.5 124 LEU B CA 1
ATOM 2412 C C . LEU B 1 124 ? 6.004 -10.375 -15.359 1 96.5 124 LEU B C 1
ATOM 2414 O O . LEU B 1 124 ? 6.203 -10.477 -14.141 1 96.5 12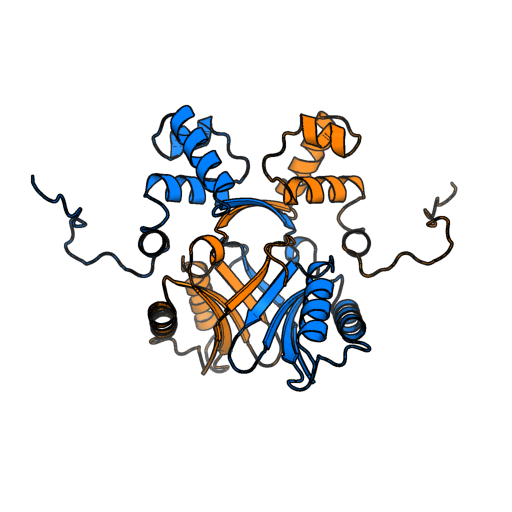4 LEU B O 1
ATOM 2418 N N . GLY B 1 125 ? 6.133 -11.328 -16.219 1 93.88 125 GLY B N 1
ATOM 2419 C CA . GLY B 1 125 ? 6.324 -12.703 -15.797 1 93.88 125 GLY B CA 1
ATOM 2420 C C . GLY B 1 125 ? 5.133 -13.594 -16.094 1 93.88 125 GLY B C 1
ATOM 2421 O O . GLY B 1 125 ? 4.609 -13.578 -17.219 1 93.88 125 GLY B O 1
ATOM 2422 N N . GLU B 1 126 ? 4.77 -14.336 -15.062 1 94.94 126 GLU B N 1
ATOM 2423 C CA . GLU B 1 126 ? 3.693 -15.305 -15.242 1 94.94 126 GLU B CA 1
ATOM 2424 C C . GLU B 1 126 ? 2.334 -14.617 -15.297 1 94.94 126 GLU B C 1
ATOM 2426 O O . GLU B 1 126 ? 1.4 -15.125 -15.922 1 94.94 126 GLU B O 1
ATOM 2431 N N . TYR B 1 127 ? 2.262 -13.461 -14.711 1 97.75 127 TYR B N 1
ATOM 2432 C CA . TYR B 1 127 ? 0.993 -12.75 -14.609 1 97.75 127 TYR B CA 1
ATOM 2433 C C . TYR B 1 127 ? 1.059 -11.414 -15.336 1 97.75 127 TYR B C 1
ATOM 2435 O O . TYR B 1 127 ? 2.146 -10.898 -15.602 1 97.75 127 TYR B O 1
ATOM 2443 N N . ASP B 1 128 ? -0.12 -10.883 -15.656 1 98 128 ASP B N 1
ATOM 2444 C CA . ASP B 1 128 ? -0.205 -9.617 -16.391 1 98 128 ASP B CA 1
ATOM 2445 C C . ASP B 1 128 ? -0.608 -8.477 -15.461 1 98 128 ASP B C 1
ATOM 2447 O O . ASP B 1 128 ? -0.319 -7.312 -15.734 1 98 128 ASP B O 1
ATOM 2451 N N . LEU B 1 129 ? -1.311 -8.867 -14.383 1 98.5 129 LEU B N 1
ATOM 2452 C CA . LEU B 1 129 ? -1.881 -7.879 -13.469 1 98.5 129 LEU B CA 1
ATOM 2453 C C . LEU B 1 129 ? -1.948 -8.422 -12.047 1 98.5 129 LEU B C 1
ATOM 2455 O O . LEU B 1 129 ? -2.264 -9.602 -11.844 1 98.5 129 LEU B O 1
ATOM 2459 N N . VAL B 1 130 ? -1.686 -7.566 -11.117 1 98.62 130 VAL B N 1
ATOM 2460 C CA . VAL B 1 130 ? -1.885 -7.871 -9.703 1 98.62 130 VAL B CA 1
ATOM 2461 C C . VAL B 1 130 ? -2.709 -6.766 -9.047 1 98.62 130 VAL B C 1
ATOM 2463 O O . VAL B 1 130 ? -2.484 -5.578 -9.312 1 98.62 130 VAL B O 1
ATOM 2466 N N . PHE B 1 131 ? -3.668 -7.078 -8.258 1 98.81 131 PHE B N 1
ATOM 2467 C CA . PHE B 1 131 ? -4.375 -6.066 -7.48 1 98.81 131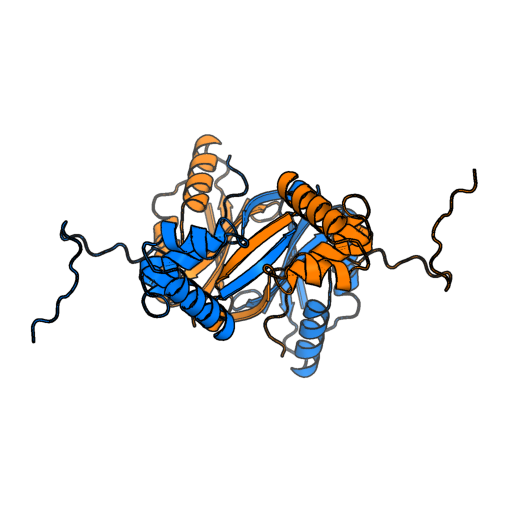 PHE B CA 1
ATOM 2468 C C . PHE B 1 131 ? -4.746 -6.605 -6.105 1 98.81 131 PHE B C 1
ATOM 2470 O O . PHE B 1 131 ? -4.73 -7.82 -5.883 1 98.81 131 PHE B O 1
ATOM 2477 N N . SER B 1 132 ? -4.945 -5.738 -5.148 1 98.75 132 SER B N 1
ATOM 2478 C CA . SER B 1 132 ? -5.371 -6.055 -3.791 1 98.75 132 SER B CA 1
ATOM 2479 C C . SER B 1 132 ? -6.805 -5.602 -3.539 1 98.75 132 SER B C 1
ATOM 2481 O O . SER B 1 132 ? -7.207 -4.523 -3.979 1 98.75 132 SER B O 1
ATOM 2483 N N . THR B 1 133 ? -7.512 -6.426 -2.887 1 98.75 133 THR B N 1
ATOM 2484 C CA . THR B 1 133 ? -8.922 -6.168 -2.609 1 98.75 133 THR B CA 1
ATOM 2485 C C . THR B 1 133 ? -9.273 -6.582 -1.185 1 98.75 133 THR B C 1
ATOM 2487 O O . THR B 1 133 ? -8.484 -7.242 -0.509 1 98.75 133 THR B O 1
ATOM 2490 N N . TRP B 1 134 ? -10.422 -6.117 -0.733 1 98.56 134 TRP B N 1
ATOM 2491 C CA . TRP B 1 134 ? -10.828 -6.387 0.641 1 98.56 134 TRP B CA 1
ATOM 2492 C C . TRP B 1 134 ? -12.352 -6.465 0.748 1 98.56 134 TRP B C 1
ATOM 2494 O O . TRP B 1 134 ? -13.062 -6.027 -0.157 1 98.56 134 TRP B O 1
ATOM 2504 N N . HIS B 1 135 ? -12.844 -7.086 1.717 1 98.5 135 HIS B N 1
ATOM 2505 C CA . HIS B 1 135 ? -14.266 -7.227 2.012 1 98.5 135 HIS B CA 1
ATOM 2506 C C . HIS B 1 135 ? -14.492 -7.641 3.463 1 98.5 135 HIS B C 1
ATOM 2508 O O . HIS B 1 135 ? -13.531 -7.766 4.23 1 98.5 135 HIS B O 1
ATOM 2514 N N . ALA B 1 136 ? -15.734 -7.887 3.822 1 97.31 136 ALA B N 1
ATOM 2515 C CA . ALA B 1 136 ? -16.125 -8.141 5.207 1 97.31 136 ALA B CA 1
ATOM 2516 C C . ALA B 1 136 ? -15.672 -9.531 5.656 1 97.31 136 ALA B C 1
ATOM 2518 O O . ALA B 1 136 ? -15.352 -9.734 6.828 1 97.31 136 ALA B O 1
ATOM 2519 N N . ASP B 1 137 ? -15.727 -10.461 4.742 1 96.75 137 ASP B N 1
ATOM 2520 C CA . ASP B 1 137 ? -15.32 -11.836 5.016 1 96.75 137 ASP B CA 1
ATOM 2521 C C . ASP B 1 137 ? -14.883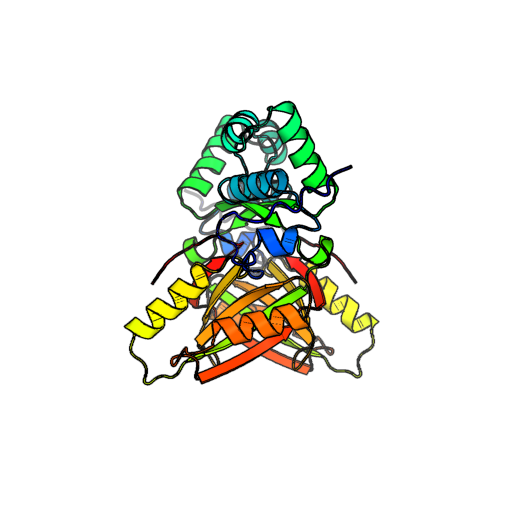 -12.547 3.736 1 96.75 137 ASP B C 1
ATOM 2523 O O . ASP B 1 137 ? -15.023 -12 2.639 1 96.75 137 ASP B O 1
ATOM 2527 N N . LEU B 1 138 ? -14.375 -13.711 3.934 1 96.88 138 LEU B N 1
ATOM 2528 C CA . LEU B 1 138 ? -13.758 -14.406 2.814 1 96.88 138 LEU B CA 1
ATOM 2529 C C . LEU B 1 138 ? -14.797 -14.789 1.768 1 96.88 138 LEU B C 1
ATOM 2531 O O . LEU B 1 138 ? -14.516 -14.758 0.566 1 96.88 138 LEU B O 1
ATOM 2535 N N . ASN B 1 139 ? -15.953 -15.203 2.225 1 97.94 139 ASN B N 1
ATOM 2536 C CA . ASN B 1 139 ? -17 -15.555 1.274 1 97.94 139 ASN B CA 1
ATOM 2537 C C . ASN B 1 139 ? -17.406 -14.359 0.417 1 97.94 139 ASN B C 1
ATOM 2539 O O . ASN B 1 139 ? -17.484 -14.469 -0.808 1 97.94 139 ASN B O 1
ATOM 2543 N N . SER B 1 140 ? -17.688 -13.219 1.078 1 98.25 140 SER B N 1
ATOM 2544 C CA . SER B 1 140 ? -18.031 -11.992 0.362 1 98.25 140 SER B CA 1
ATOM 2545 C C . SER B 1 140 ? -16.922 -11.57 -0.586 1 98.25 140 SER B C 1
ATOM 2547 O O . SER B 1 140 ? -17.188 -11.094 -1.691 1 98.25 140 SER B O 1
ATOM 2549 N N . LEU B 1 141 ? -15.695 -11.75 -0.16 1 98.44 141 LEU B N 1
ATOM 2550 C CA . LEU B 1 141 ? -14.547 -11.398 -0.986 1 98.44 141 LEU B CA 1
ATOM 2551 C C . LEU B 1 141 ? -14.492 -12.266 -2.24 1 98.44 141 LEU B C 1
ATOM 2553 O O . LEU B 1 141 ? -14.266 -11.758 -3.342 1 98.44 141 LEU B O 1
ATOM 2557 N N . LYS B 1 142 ? -14.648 -13.477 -2.061 1 98 142 LYS B N 1
ATOM 2558 C CA . LYS B 1 142 ? -14.648 -14.406 -3.191 1 98 142 LYS B CA 1
ATOM 2559 C C . LYS B 1 142 ? -15.758 -14.055 -4.184 1 98 142 LYS B C 1
ATOM 2561 O O . LYS B 1 142 ? -15.516 -14 -5.391 1 98 142 LYS B O 1
ATOM 2566 N N . GLU B 1 143 ? -16.953 -13.852 -3.668 1 98.25 143 GLU B N 1
ATOM 2567 C CA . GLU B 1 143 ? -18.078 -13.492 -4.52 1 98.25 143 GLU B CA 1
ATOM 2568 C C . GLU B 1 143 ? -17.828 -12.18 -5.254 1 98.25 143 GLU B C 1
ATOM 2570 O O . GLU B 1 143 ? -18.156 -12.055 -6.434 1 98.25 143 GLU B O 1
ATOM 2575 N N . TYR B 1 144 ? -17.297 -11.219 -4.574 1 98.69 144 TYR B N 1
ATOM 2576 C CA . TYR B 1 144 ? -16.969 -9.938 -5.18 1 98.69 144 TYR B CA 1
ATOM 2577 C C . TYR B 1 144 ? -16.031 -10.109 -6.359 1 98.69 144 TYR B C 1
ATOM 2579 O O . TYR B 1 144 ? -16.25 -9.555 -7.438 1 98.69 144 TYR B O 1
ATOM 2587 N N . VAL B 1 145 ? -14.93 -10.922 -6.172 1 98.44 145 VAL B N 1
ATOM 2588 C CA . VAL B 1 145 ? -13.938 -11.148 -7.227 1 98.44 145 VAL B CA 1
ATOM 2589 C C . VAL B 1 145 ? -14.586 -11.898 -8.391 1 98.44 145 VAL B C 1
ATOM 2591 O O . VAL B 1 145 ? -14.32 -11.586 -9.555 1 98.44 145 VAL B O 1
ATOM 2594 N N . TRP B 1 146 ? -15.422 -12.844 -8.055 1 97.38 146 TRP B N 1
ATOM 2595 C CA . TRP B 1 146 ? -16.156 -13.555 -9.094 1 97.38 146 TRP B CA 1
ATOM 2596 C C . TRP B 1 146 ? -16.984 -12.586 -9.938 1 97.38 146 TRP B C 1
ATOM 2598 O O . TRP B 1 146 ? -16.953 -12.641 -11.172 1 97.38 146 TRP B O 1
ATOM 2608 N N . ASP B 1 147 ? -17.656 -11.711 -9.273 1 97.19 147 ASP B N 1
ATOM 2609 C CA . ASP B 1 147 ? -18.484 -10.727 -9.953 1 97.19 147 ASP B CA 1
ATOM 2610 C C . ASP B 1 147 ? -17.641 -9.773 -10.797 1 97.19 147 ASP B C 1
ATOM 2612 O O . ASP B 1 147 ? -18.047 -9.367 -11.883 1 97.19 147 ASP B O 1
ATOM 2616 N N . LEU B 1 148 ? -16.531 -9.375 -10.273 1 97.06 148 LEU B N 1
ATOM 2617 C CA . LEU B 1 148 ? -15.602 -8.484 -10.969 1 97.06 148 LEU B CA 1
ATOM 2618 C C . LEU B 1 148 ? -15.211 -9.062 -12.328 1 97.06 148 LEU B C 1
ATOM 2620 O O . LEU B 1 148 ? -15.062 -8.32 -13.297 1 97.06 148 LEU B O 1
ATOM 2624 N N . PHE B 1 149 ? -15.062 -10.359 -12.367 1 97.31 149 PHE B N 1
ATOM 2625 C CA . PHE B 1 149 ? -14.523 -11 -13.57 1 97.31 149 PHE B CA 1
ATOM 2626 C C . PHE B 1 149 ? -15.648 -11.531 -14.445 1 97.31 149 PHE B C 1
ATOM 2628 O O . PHE B 1 149 ? -15.414 -11.938 -15.586 1 97.31 149 PHE B O 1
ATOM 2635 N N . ASP B 1 150 ? -16.844 -11.539 -13.898 1 94.94 150 ASP B N 1
ATOM 2636 C CA . ASP B 1 150 ? -17.984 -12.047 -14.656 1 94.94 150 ASP B CA 1
ATOM 2637 C C . ASP B 1 150 ? -18.156 -11.289 -15.969 1 94.94 150 ASP B C 1
ATOM 2639 O O . ASP B 1 150 ? -18.234 -10.055 -15.977 1 94.94 150 ASP B O 1
ATOM 2643 N N . GLY B 1 151 ? -18.109 -12.031 -17.078 1 93.25 151 GLY B N 1
ATOM 2644 C CA . GLY B 1 151 ? -18.312 -11.453 -18.391 1 93.25 151 GLY B CA 1
ATOM 2645 C C . GLY B 1 151 ? -17.062 -10.812 -18.953 1 93.25 151 GLY B C 1
ATOM 2646 O O . GLY B 1 151 ? -17.094 -10.242 -20.047 1 93.25 151 GLY B O 1
ATOM 2647 N N . GLU B 1 152 ? -16.047 -10.82 -18.203 1 94.56 152 GLU B N 1
ATOM 2648 C CA . GLU B 1 152 ? -14.797 -10.227 -18.672 1 94.56 152 GLU B CA 1
ATOM 2649 C C . GLU B 1 152 ? -13.992 -11.211 -19.5 1 94.56 152 GLU B C 1
ATOM 2651 O O . GLU B 1 152 ? -13.273 -12.055 -18.953 1 94.56 152 GLU B O 1
ATOM 2656 N N . GLN B 1 153 ? -13.961 -11.031 -20.781 1 91.56 153 GLN B N 1
ATOM 2657 C CA . GLN B 1 153 ? -13.312 -11.938 -21.719 1 91.56 153 GLN B CA 1
ATOM 2658 C C . GLN B 1 153 ? -11.789 -11.852 -21.609 1 91.56 153 GLN B C 1
ATOM 2660 O O . GLN B 1 153 ? -11.078 -12.781 -21.984 1 91.56 153 GLN B O 1
ATOM 2665 N N . ILE B 1 154 ? -11.289 -10.836 -21.094 1 95.94 154 ILE B N 1
ATOM 2666 C CA . ILE B 1 154 ? -9.859 -10.555 -21.062 1 95.94 154 ILE B CA 1
ATOM 2667 C C . ILE B 1 154 ? -9.18 -11.445 -20.031 1 95.94 154 ILE B C 1
ATOM 2669 O O . ILE B 1 154 ? -7.98 -11.734 -20.141 1 95.94 154 ILE B O 1
ATOM 2673 N N . VAL B 1 155 ? -9.906 -11.867 -19.047 1 97.62 155 VAL B N 1
ATOM 2674 C CA . VAL B 1 155 ? -9.305 -12.633 -17.953 1 97.62 155 VAL B CA 1
ATOM 2675 C C . VAL B 1 155 ? -9.195 -14.102 -18.359 1 97.62 155 VAL B C 1
ATOM 2677 O O . VAL B 1 155 ? -10.203 -14.797 -18.453 1 97.62 155 VAL B O 1
ATOM 2680 N N . ASP B 1 156 ? -8.031 -14.508 -18.578 1 97.31 156 ASP B N 1
ATOM 2681 C CA . ASP B 1 156 ? -7.777 -15.898 -18.938 1 97.31 156 ASP B CA 1
ATOM 2682 C C . ASP B 1 156 ? -7.773 -16.781 -17.688 1 97.31 156 ASP B C 1
ATOM 2684 O O . ASP B 1 156 ? -8.383 -17.859 -17.688 1 97.31 156 ASP B O 1
ATOM 2688 N N . ASP B 1 157 ? -7.117 -16.344 -16.672 1 97.25 157 ASP B N 1
ATOM 2689 C CA . ASP B 1 157 ? -7.031 -17.062 -15.398 1 97.25 157 ASP B CA 1
ATOM 2690 C C . ASP B 1 157 ? -6.664 -16.109 -14.266 1 97.25 157 ASP B C 1
ATOM 2692 O O . ASP B 1 157 ? -6.215 -14.977 -14.508 1 97.25 157 ASP B O 1
ATOM 2696 N N . TYR B 1 158 ? -6.918 -16.594 -13.031 1 97.56 158 TYR B N 1
ATOM 2697 C CA . TYR B 1 158 ? -6.5 -15.805 -11.875 1 97.56 158 TYR B CA 1
ATOM 2698 C C . TYR B 1 158 ? -6.324 -16.688 -10.648 1 97.56 158 TYR B C 1
ATOM 2700 O O . TYR B 1 158 ? -6.848 -17.797 -10.594 1 97.56 158 TYR B O 1
ATOM 2708 N N . THR B 1 159 ? -5.523 -16.234 -9.766 1 96.94 159 THR B N 1
ATOM 2709 C CA . THR B 1 159 ? -5.379 -16.812 -8.438 1 96.94 159 THR B CA 1
ATOM 2710 C C . THR B 1 159 ? -5.586 -15.766 -7.352 1 96.94 159 THR B C 1
ATOM 2712 O O . THR B 1 159 ? -5.129 -14.633 -7.488 1 96.94 159 THR B O 1
ATOM 2715 N N . MET B 1 160 ? -6.355 -16.125 -6.391 1 97.75 160 MET B N 1
ATOM 2716 C CA . MET B 1 160 ? -6.574 -15.258 -5.242 1 97.75 160 MET B CA 1
ATOM 2717 C C . MET B 1 160 ? -5.785 -15.742 -4.031 1 97.75 160 MET B C 1
ATOM 2719 O O . MET B 1 160 ? -5.906 -16.891 -3.629 1 97.75 160 MET B O 1
ATOM 2723 N N . ILE B 1 161 ? -5.027 -14.875 -3.42 1 98.25 161 ILE B N 1
ATOM 2724 C CA . ILE B 1 161 ? -4.188 -15.18 -2.268 1 98.25 161 ILE B CA 1
ATOM 2725 C C . ILE B 1 161 ? -4.691 -14.414 -1.045 1 98.25 161 ILE B C 1
ATOM 2727 O O . ILE B 1 161 ? -4.449 -13.211 -0.912 1 98.25 161 ILE B O 1
ATOM 2731 N N . PRO B 1 162 ? -5.402 -15.133 -0.153 1 98.38 162 PRO B N 1
ATOM 2732 C CA . PRO B 1 162 ? -5.848 -14.445 1.062 1 98.38 162 PRO B CA 1
ATOM 2733 C C . PRO B 1 162 ? -4.688 -14 1.949 1 98.38 162 PRO B C 1
ATOM 2735 O O . PRO B 1 162 ? -3.764 -14.781 2.201 1 98.38 162 PRO B O 1
ATOM 2738 N N . LEU B 1 163 ? -4.68 -12.758 2.355 1 98.19 163 LEU B N 1
ATOM 2739 C CA . LEU B 1 163 ? -3.695 -12.25 3.303 1 98.19 163 LEU B CA 1
ATOM 2740 C C . LEU B 1 163 ? -4.207 -12.359 4.734 1 98.19 163 LEU B C 1
ATOM 2742 O O . LEU B 1 163 ? -5.223 -11.758 5.086 1 98.19 163 LEU B O 1
ATOM 2746 N N . VAL B 1 164 ? -3.559 -13.078 5.547 1 97 164 VAL B N 1
ATOM 2747 C CA . VAL B 1 164 ? -4.117 -13.453 6.844 1 97 164 VAL B CA 1
ATOM 2748 C C . VAL B 1 164 ? -3.555 -12.539 7.93 1 97 164 VAL B C 1
ATOM 2750 O O . VAL B 1 164 ? -4.211 -12.297 8.945 1 97 164 VAL B O 1
ATOM 2753 N N . LYS B 1 165 ? -2.332 -12.133 7.781 1 97.5 165 LYS B N 1
ATOM 2754 C CA . LYS B 1 165 ? -1.699 -11.203 8.711 1 97.5 165 LYS B CA 1
ATOM 2755 C C . LYS B 1 165 ? -0.778 -10.234 7.98 1 97.5 165 LYS B C 1
ATOM 2757 O O . LYS B 1 165 ? 0.134 -10.656 7.266 1 97.5 165 LYS B O 1
ATOM 2762 N N . THR B 1 166 ? -1.042 -8.961 8.156 1 97.94 166 THR B N 1
ATOM 2763 C CA . THR B 1 166 ? -0.163 -7.938 7.605 1 97.94 166 THR B CA 1
ATOM 2764 C C . THR B 1 166 ? 0.82 -7.445 8.664 1 97.94 166 THR B C 1
ATOM 2766 O O . THR B 1 166 ? 0.411 -6.949 9.711 1 97.94 166 THR B O 1
ATOM 2769 N N . TRP B 1 167 ? 2.055 -7.555 8.352 1 98.5 167 TRP B N 1
ATOM 2770 C CA . TRP B 1 167 ? 3.107 -7.211 9.305 1 98.5 167 TRP B CA 1
ATOM 2771 C C . TRP B 1 167 ? 3.602 -5.785 9.078 1 98.5 167 TRP B C 1
ATOM 2773 O O . TRP B 1 167 ? 3.955 -5.086 10.031 1 98.5 167 TRP B O 1
ATOM 2783 N N . LYS B 1 168 ? 3.699 -5.457 7.906 1 98.25 168 LYS B N 1
ATOM 2784 C CA . LYS B 1 168 ? 4.195 -4.16 7.453 1 98.25 168 LYS B CA 1
ATOM 2785 C C . LYS B 1 168 ? 3.381 -3.645 6.27 1 98.25 168 LYS B C 1
ATOM 2787 O O . LYS B 1 168 ? 3.035 -4.41 5.367 1 98.25 168 LYS B O 1
ATOM 2792 N N . ALA B 1 169 ? 3.07 -2.377 6.277 1 97.56 169 ALA B N 1
ATOM 2793 C CA . ALA B 1 169 ? 2.4 -1.709 5.164 1 97.56 169 ALA B CA 1
ATOM 2794 C C . ALA B 1 169 ? 2.795 -0.237 5.09 1 97.56 169 ALA B C 1
ATOM 2796 O O . ALA B 1 169 ? 2.992 0.412 6.121 1 97.56 169 ALA B O 1
ATOM 2797 N N . TRP B 1 170 ? 2.943 0.299 3.906 1 96.88 170 TRP B N 1
ATOM 2798 C CA . TRP B 1 170 ? 3.271 1.7 3.668 1 96.88 170 TRP B CA 1
ATOM 2799 C C . TRP B 1 170 ? 4.543 2.096 4.414 1 96.88 170 TRP B C 1
ATOM 2801 O O . TRP B 1 170 ? 4.602 3.166 5.023 1 96.88 170 TRP B O 1
ATOM 2811 N N . ASP B 1 171 ? 5.484 1.109 4.508 1 95.81 171 ASP B N 1
ATOM 2812 C CA . ASP B 1 171 ? 6.785 1.284 5.141 1 95.81 171 ASP B CA 1
ATOM 2813 C C . ASP B 1 171 ? 6.645 1.448 6.652 1 95.81 171 ASP B C 1
ATOM 2815 O O . ASP B 1 171 ? 7.527 2.012 7.305 1 95.81 171 ASP B O 1
ATOM 2819 N N . LYS B 1 172 ? 5.516 1.049 7.137 1 95 172 LYS B N 1
ATOM 2820 C CA . LYS B 1 172 ? 5.258 1.111 8.57 1 95 172 LYS B CA 1
ATOM 2821 C C . LYS B 1 172 ? 4.996 -0.279 9.148 1 95 172 LYS B C 1
ATOM 2823 O O . LYS B 1 172 ? 4.258 -1.069 8.555 1 95 172 LYS B O 1
ATOM 2828 N N . GLU B 1 173 ? 5.637 -0.531 10.281 1 96.69 173 GLU B N 1
ATOM 2829 C CA . GLU B 1 173 ? 5.34 -1.766 11.008 1 96.69 173 GLU B CA 1
ATOM 2830 C C . GLU B 1 173 ? 3.93 -1.745 11.578 1 96.69 173 GLU B C 1
ATOM 2832 O O . GLU B 1 173 ? 3.539 -0.783 12.25 1 96.69 173 GLU B O 1
ATOM 2837 N N . LEU B 1 174 ? 3.158 -2.771 11.312 1 96.31 174 LEU B N 1
ATOM 2838 C CA . LEU B 1 174 ? 1.807 -2.863 11.852 1 96.31 174 LEU B CA 1
ATOM 2839 C C . LEU B 1 174 ? 1.751 -3.854 13.008 1 96.31 174 LEU B C 1
ATOM 2841 O O . LEU B 1 174 ? 0.905 -3.729 13.898 1 96.31 174 LEU B O 1
ATOM 2845 N N . ASP B 1 175 ? 2.521 -4.852 12.93 1 95.62 175 ASP B N 1
ATOM 2846 C CA . ASP B 1 175 ? 2.598 -5.914 13.922 1 95.62 175 ASP B CA 1
ATOM 2847 C C . ASP B 1 175 ? 3.936 -6.648 13.844 1 95.62 175 ASP B C 1
ATOM 2849 O O . ASP B 1 175 ? 4.727 -6.406 12.93 1 95.62 175 ASP B O 1
ATOM 2853 N N . ARG B 1 176 ? 4.18 -7.484 14.766 1 95.81 176 ARG B N 1
ATOM 2854 C CA . ARG B 1 176 ? 5.387 -8.305 14.797 1 95.81 176 ARG B CA 1
ATOM 2855 C C . ARG B 1 176 ? 5.105 -9.664 15.43 1 95.81 176 ARG B C 1
ATOM 2857 O O . ARG B 1 176 ? 4.34 -9.766 16.391 1 95.81 176 ARG B O 1
ATOM 2864 N N . PRO B 1 177 ? 5.723 -10.656 14.898 1 94.56 177 PRO B N 1
ATOM 2865 C CA . PRO B 1 177 ? 5.449 -11.984 15.445 1 94.56 177 PRO B CA 1
ATOM 2866 C C . PRO B 1 177 ? 6.082 -12.188 16.828 1 94.56 177 PRO B C 1
ATOM 2868 O O . PRO B 1 177 ? 7.059 -11.516 17.156 1 94.56 177 PRO B O 1
#

InterPro domains:
  IPR000485 AsnC-type HTH domain [PF13404] (27-68)
  IPR000485 AsnC-type HTH domain [PR00033] (27-43)
  IPR000485 AsnC-type HTH domain [PR00033] (43-54)
  IPR000485 AsnC-type HTH domain [PR00033] (54-73)
  IPR000485 AsnC-type HTH domain [PS50956] (27-87)
  IPR011008 Dimeric alpha-beta barrel [SSF54909] (87-163)
  IPR011991 ArsR-like helix-turn-helix domain [cd00090] (28-74)
  IPR019888 Transcription regulator AsnC-like [SM00344] (27-135)
  IPR036388 Winged helix-like DNA-binding domain superfamily [G3DSA:1.10.10.10] (26-75)
  IPR036390 Winged helix DNA-binding domain superfamily [SSF46785] (26-78)

Foldseek 3Di:
DDPPPVQDPVNPDPDCPDPCNVCVVPDPPLLVLLQVVCLVPVPDQLCVSCVRSVHDSVVSVVSVVVCVVVVVDDRDDDDPQVVVQKWKKKKFFAWDPPDDPVLVVVLVVLLVPDPQWDDKDADDDPGGIMTMGIDRDDVVVVVVVCVSCVPRNTTPDMDIGIDDDDQDDPNDGDHDD/DDPPPVQDPVNPDPDCPDPCNVCVVPDPPLLVLLQVVCLVPVPDQLCVSCVRSVHDSVVSVVSVVVCVVVVVDDRDDDDPQVVVQKWKKKKFFAWDPPDDPVLVVVLVVLLVPDPQWDDKDADDDPGGIMTMGIDRDDVVVVVVVVVSCVPRNTTPDMDIGIDDDDQDDPNDGDHDD

Nearest PDB structures (foldseek):
  2p6s-assembly1_H  TM=8.640E-01  e=3.725E-13  Neisseria meningitidis MC58
  2pn6-assembly1_A  TM=8.567E-01  e=2.117E-09  Sulfurisphaera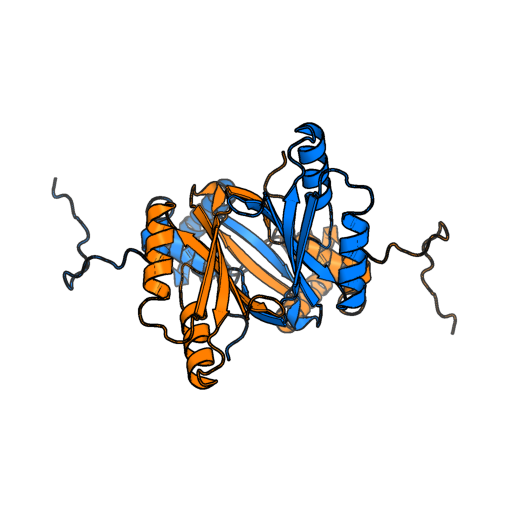 tokodaii
  2efq-assembly1_A  TM=8.512E-01  e=2.503E-08  Sulfurisphaera tokodaii str. 7
  2pmh-assembly1_A  TM=7.867E-01  e=2.832E-08  Sulfurisphaera tokodaii str. 7
  2efo-assembly1_A  TM=8.039E-01  e=5.251E-08  Sulfurisphaera tokodaii str. 7

Solvent-accessible surface area (backbone atoms only — not comparable to full-atom values): 19268 Å² total; per-residue (Å²): 136,83,80,81,66,83,65,62,85,87,71,61,76,77,69,67,85,31,49,67,56,54,37,47,90,83,33,52,73,65,54,45,48,51,46,53,53,24,37,74,33,30,69,63,46,50,64,58,49,10,69,72,69,73,49,51,43,68,57,43,46,52,49,53,50,49,39,40,74,68,51,34,33,46,44,22,31,45,73,38,46,74,70,67,62,36,36,38,31,40,36,40,29,28,61,35,84,85,52,55,70,66,58,51,40,50,52,51,49,51,51,64,70,34,66,40,33,33,32,32,27,34,35,48,78,90,36,44,31,38,33,30,36,49,31,65,36,70,68,57,34,51,52,50,54,51,56,72,48,58,90,43,76,48,58,63,46,70,50,78,35,42,46,76,43,67,32,24,47,82,65,34,79,70,51,78,121,138,83,81,78,69,84,66,63,83,87,72,60,74,76,68,66,85,32,49,66,57,53,36,49,89,82,33,52,71,65,55,46,48,51,47,53,52,23,39,76,32,31,68,64,48,52,62,59,48,10,68,72,69,72,50,49,43,68,56,44,46,52,50,54,50,50,38,40,75,69,52,33,33,45,45,21,31,45,73,36,46,72,69,67,64,36,36,39,30,40,36,42,27,28,60,37,84,84,51,53,70,66,58,52,39,51,52,52,50,51,52,64,69,34,66,42,34,33,31,32,27,33,34,49,78,91,36,44,32,38,34,32,36,49,32,63,35,68,68,59,35,50,53,50,54,51,56,71,48,58,91,44,76,46,60,64,47,71,50,75,34,43,46,76,41,65,31,23,45,80,67,35,78,70,51,79,122

Secondary structure (DSSP, 8-state):
--------TT-S---SSSHHHHGGGT--HHHHHHHHHHHH-TT--HHHHHHHHTS-HHHHHHHHHHHHHTTSEEEEEEE-GGGGT-EEEEEEEEE-TTS-HHHHHHHHHHHHH-TTEEEEEEE-SS-SEEEEEEESSHHHHHHHHHHHHTT-TTEEEEEEEEEEEEEEETTEE----/--------TT-S---SSSHHHHGGGT--HHHHHHHHHHHH-TT--HHHHHHHHTS-HHHHHHHHHHHHHTTSEEEEEEE-GGGGT-EEEEEEEEE-TTS-HHHHHHHHHHHHH-TTEEEEEEE-SS-SEEEEEEESSHHHHHHHHHHHHTT-TTEEEEEEEEEEEEEEETTEE----

Organism: Haloferax mediterranei (strain ATCC 33500 / DSM 1411 / JCM 8866 / NBRC 14739 / NCIMB 2177 / R-4) (NCBI:txid523841)

pLDDT: mean 92.12, std 15.42, range [24.77, 98.81]

Radius of gyration: 21.67 Å; Cα contacts (8 Å, |Δi|>4): 596; chains: 2; bounding box: 78×56×47 Å

Sequence (354 aa):
MENFNPKSVDGTAPNPDTPQAVLSNYLDEHDYEIFRALNENGRISDTELAERVGLSRTAVRRRREKLQESDVLEILAVIVLQEADLVTAQVLVTFDQHVSSDVRKEFITKLIDEGLIYNASSCLGEYDLVFSTWHADLNSLKEYVWDLFDGEQIVDDYTMIPLVKTWKAWDKELDRPMENFNPKSVDGTAPNPDTPQAVLSNYLDEHDYEIFRALNENGRISDTELAERVGLSRTAVRRRREKLQESDVLEILAVIVLQEADLVTAQVLVTFDQHVSSDVRKEFITKLIDEGLIYNASSCLGEYDLVFSTWHADLNSLKEYVWDLFDGEQIVDDYTMIPLVKTWKAWDKELDRP